Protein AF-A0A1I8BHR8-F1 (afdb_monomer_lite)

Sequence (259 aa):
MVQSIMIHQLFSITTRAILMVYKKLEIYLESLIAFLVKWSIANQVNTLPNVKSRCLNCSRIGPKFPCKEENFSRKCQDCCKIFNNFDCFSHHLTSGFCNNSKQCEKCGEIWRVGINIQNGRKGHVCNEKYCGRCGDFHDPKRGCYIKPLKAKQINPYRIVAFDLETMQHKISNPAKRQRIHEANFIAAKIVCPKCISTGEWKKSLKNNSCQVCGPHRTITFSQQPYSDTVTDEQIITQNPLEEFAQWILYGLPNRYDTV

pLDDT: mean 81.51, std 17.24, range [35.88, 97.5]

Secondary structure (DSSP, 8-state):
--HHHHHHHHHHHHHHHHHHHHHHHHHHHHHHHHHHHHHHHHHS--------EE-TTT--EETT-SPPP-S--EE-TTT--EES-HHHHHHHHHHTGGGTEEE-TTT--EEEHHHHTGGG--S--TT-EEETTTTEEE-TTT---PPP-PPPP---EEEEEEEEEEEEEEEEETTTTEEEEEEEEEEEEEE-HHHHHHSGGGS-STTS-BTTTBS-SEEEEESS--SSS--SEEEE-S-HHHHHHHIIIIIS-TTSEE-

Structure (mmCIF, N/CA/C/O backbone):
data_AF-A0A1I8BHR8-F1
#
_entry.id   AF-A0A1I8BHR8-F1
#
loop_
_atom_site.group_PDB
_atom_site.id
_atom_site.type_symbol
_atom_site.label_atom_id
_atom_site.label_alt_id
_atom_site.label_comp_id
_atom_site.label_asym_id
_atom_site.label_entity_id
_atom_site.label_seq_id
_atom_site.pdbx_PDB_ins_code
_atom_site.Cartn_x
_atom_site.Cartn_y
_atom_site.Cartn_z
_atom_site.occupancy
_atom_site.B_iso_or_equiv
_atom_site.auth_seq_id
_atom_site.auth_comp_id
_atom_site.auth_asym_id
_atom_site.auth_atom_id
_atom_site.pdbx_PDB_model_num
ATOM 1 N N . MET A 1 1 ? 21.951 84.820 13.599 1.00 50.72 1 MET A N 1
ATOM 2 C CA . MET A 1 1 ? 21.952 83.386 13.968 1.00 50.72 1 MET A CA 1
ATOM 3 C C . MET A 1 1 ? 20.904 82.607 13.153 1.00 50.72 1 MET A C 1
ATOM 5 O O . MET A 1 1 ? 20.081 81.918 13.726 1.00 50.72 1 MET A O 1
ATOM 9 N N . VAL A 1 2 ? 20.906 82.729 11.813 1.00 47.56 2 VAL A N 1
ATOM 10 C CA . VAL A 1 2 ? 19.996 81.959 10.920 1.00 47.56 2 VAL A CA 1
ATOM 11 C C . VAL A 1 2 ? 20.697 81.521 9.616 1.00 47.56 2 VAL A C 1
ATOM 13 O O . VAL A 1 2 ? 20.343 80.498 9.047 1.00 47.56 2 VAL A O 1
ATOM 16 N N . GLN A 1 3 ? 21.779 82.183 9.183 1.00 44.38 3 GLN A N 1
ATOM 17 C CA . GLN A 1 3 ? 22.524 81.785 7.972 1.00 44.38 3 GLN A CA 1
ATOM 18 C C . GLN A 1 3 ? 23.463 80.571 8.129 1.00 44.38 3 GLN A C 1
ATOM 20 O O . GLN A 1 3 ? 23.829 79.967 7.128 1.00 44.38 3 GLN A O 1
ATOM 25 N N . SER A 1 4 ? 23.825 80.163 9.352 1.00 41.06 4 SER A N 1
ATOM 26 C CA . SER A 1 4 ? 24.785 79.057 9.554 1.00 41.06 4 SER A CA 1
ATOM 27 C C . SER A 1 4 ? 24.144 77.657 9.495 1.00 41.06 4 SER A C 1
ATOM 29 O O . SER A 1 4 ? 24.825 76.658 9.283 1.00 41.06 4 SER A O 1
ATOM 31 N N . ILE A 1 5 ? 22.816 77.560 9.637 1.00 43.84 5 ILE A N 1
ATOM 32 C CA . ILE A 1 5 ? 22.112 76.267 9.724 1.00 43.84 5 ILE A CA 1
ATOM 33 C C . ILE A 1 5 ? 21.751 75.713 8.330 1.00 43.84 5 ILE A C 1
ATOM 35 O O . ILE A 1 5 ? 21.746 74.498 8.137 1.00 43.84 5 ILE A O 1
ATOM 39 N N . MET A 1 6 ? 21.552 76.569 7.318 1.00 40.62 6 MET A N 1
ATOM 40 C CA . MET A 1 6 ? 21.225 76.107 5.957 1.00 40.62 6 MET A CA 1
ATOM 41 C C . MET A 1 6 ? 22.419 75.528 5.179 1.00 40.62 6 MET A C 1
ATOM 43 O O . MET A 1 6 ? 22.221 74.667 4.324 1.00 40.62 6 MET A O 1
ATOM 47 N N . ILE A 1 7 ? 23.657 75.928 5.487 1.00 43.28 7 ILE A N 1
ATOM 48 C CA . ILE A 1 7 ? 24.853 75.418 4.787 1.00 43.28 7 ILE A CA 1
ATOM 49 C C . ILE A 1 7 ? 25.187 73.985 5.242 1.00 43.28 7 ILE A C 1
ATOM 51 O O . ILE A 1 7 ? 25.556 73.142 4.424 1.00 43.28 7 ILE A O 1
ATOM 55 N N . HIS A 1 8 ? 24.954 73.662 6.519 1.00 41.34 8 HIS A N 1
ATOM 56 C CA . HIS A 1 8 ? 25.191 72.317 7.056 1.00 41.34 8 HIS A CA 1
ATOM 57 C C . HIS A 1 8 ? 24.161 71.272 6.589 1.00 41.34 8 HIS A C 1
ATOM 59 O O . HIS A 1 8 ? 24.502 70.093 6.464 1.00 41.34 8 HIS A O 1
ATOM 65 N N . GLN A 1 9 ? 22.920 71.673 6.283 1.00 42.69 9 GLN A N 1
ATOM 66 C CA . GLN A 1 9 ? 21.910 70.750 5.747 1.00 42.69 9 GLN A CA 1
ATOM 67 C C . GLN A 1 9 ? 22.104 70.455 4.250 1.00 42.69 9 GLN A C 1
ATOM 69 O O . GLN A 1 9 ? 21.912 69.312 3.834 1.00 42.69 9 GLN A O 1
ATOM 74 N N . LEU A 1 10 ? 22.564 71.426 3.452 1.00 38.72 10 LEU A N 1
ATOM 75 C CA . LEU A 1 10 ? 22.838 71.227 2.021 1.00 38.72 10 LEU A CA 1
ATOM 76 C C . LEU A 1 10 ? 24.084 70.362 1.760 1.00 38.72 10 LEU A C 1
ATOM 78 O O . LEU A 1 10 ? 24.057 69.541 0.846 1.00 38.72 10 LEU A O 1
ATOM 82 N N . PHE A 1 11 ? 25.127 70.456 2.596 1.00 35.88 11 PHE A N 1
ATOM 83 C CA . PHE A 1 11 ? 26.310 69.585 2.494 1.00 35.88 11 PHE A CA 1
ATOM 84 C C . PHE A 1 11 ? 26.015 68.122 2.870 1.00 35.88 11 PHE A C 1
ATOM 86 O O . PHE A 1 11 ? 26.598 67.212 2.302 1.00 35.88 11 PHE A O 1
ATOM 93 N N . SER A 1 12 ? 25.085 67.857 3.793 1.00 43.75 12 SER A N 1
ATOM 94 C CA . SER A 1 12 ? 24.744 66.484 4.216 1.00 43.75 12 SER A CA 1
ATOM 95 C C . SER A 1 12 ? 23.958 65.700 3.149 1.00 43.75 12 SER A C 1
ATOM 97 O O . SER A 1 12 ? 24.111 64.482 3.005 1.00 43.75 12 SER A O 1
ATOM 99 N N . ILE A 1 13 ? 23.137 66.398 2.358 1.00 44.31 13 ILE A N 1
ATOM 100 C CA . ILE A 1 13 ? 22.292 65.791 1.319 1.00 44.31 13 ILE A CA 1
ATOM 101 C C . ILE A 1 13 ? 23.104 65.498 0.046 1.00 44.31 13 ILE A C 1
ATOM 103 O O . ILE A 1 13 ? 22.916 64.445 -0.569 1.00 44.31 13 ILE A O 1
ATOM 107 N N . THR A 1 14 ? 24.063 66.356 -0.315 1.00 43.03 14 THR A N 1
ATOM 108 C CA . THR A 1 14 ? 24.925 66.148 -1.491 1.00 43.03 14 THR A CA 1
ATOM 109 C C . THR A 1 14 ? 25.920 65.003 -1.293 1.00 43.03 14 THR A C 1
ATOM 111 O O . THR A 1 14 ? 26.072 64.179 -2.196 1.00 43.03 14 THR A O 1
ATOM 114 N N . THR A 1 15 ? 26.509 64.833 -0.103 1.00 46.34 15 THR A N 1
ATOM 115 C CA . THR A 1 15 ? 27.433 63.709 0.160 1.00 46.34 15 THR A CA 1
ATOM 116 C C . THR A 1 15 ? 26.716 62.357 0.192 1.00 46.34 15 THR A C 1
ATOM 118 O O . THR A 1 15 ? 27.269 61.357 -0.263 1.00 46.34 15 THR A O 1
ATOM 121 N N . ARG A 1 16 ? 25.458 62.306 0.663 1.00 47.91 16 ARG A N 1
ATOM 122 C CA . ARG A 1 16 ? 24.638 61.079 0.636 1.00 47.91 16 ARG A CA 1
ATOM 123 C C . ARG A 1 16 ? 24.190 60.695 -0.775 1.00 47.91 16 ARG A C 1
ATOM 125 O O . ARG A 1 16 ? 24.208 59.510 -1.101 1.00 47.91 16 ARG A O 1
ATOM 132 N N . ALA A 1 17 ? 23.850 61.668 -1.621 1.00 46.22 17 ALA A N 1
ATOM 133 C CA . ALA A 1 17 ? 23.504 61.411 -3.019 1.00 46.22 17 ALA A CA 1
ATOM 134 C C . ALA A 1 17 ? 24.714 60.902 -3.826 1.00 46.22 17 ALA A C 1
ATOM 136 O O . ALA A 1 17 ? 24.586 59.935 -4.576 1.00 46.22 17 ALA A O 1
ATOM 137 N N . ILE A 1 18 ? 25.904 61.474 -3.605 1.00 49.38 18 ILE A N 1
ATOM 138 C CA . ILE A 1 18 ? 27.149 61.035 -4.252 1.00 49.38 18 ILE A CA 1
ATOM 139 C C . ILE A 1 18 ? 27.521 59.610 -3.804 1.00 49.38 18 ILE A C 1
ATOM 141 O O . ILE A 1 18 ? 27.786 58.761 -4.652 1.00 49.38 18 ILE A O 1
ATOM 145 N N . LEU A 1 19 ? 27.432 59.282 -2.507 1.00 47.72 19 LEU A N 1
ATOM 146 C CA . LEU A 1 19 ? 27.715 57.920 -2.022 1.00 47.72 19 LEU A CA 1
ATOM 147 C C . LEU A 1 19 ? 26.751 56.856 -2.583 1.00 47.72 19 LEU A C 1
ATOM 149 O O . LEU A 1 19 ? 27.157 55.716 -2.813 1.00 47.72 19 LEU A O 1
ATOM 153 N N . MET A 1 20 ? 25.479 57.205 -2.814 1.00 46.22 20 MET A N 1
ATOM 154 C CA . MET A 1 20 ? 24.505 56.284 -3.419 1.00 46.22 20 MET A CA 1
ATOM 155 C C . MET A 1 20 ? 24.757 56.065 -4.914 1.00 46.22 20 MET A C 1
ATOM 157 O O . MET A 1 20 ? 24.559 54.950 -5.395 1.00 46.22 20 MET A O 1
ATOM 161 N N . VAL A 1 21 ? 25.231 57.083 -5.640 1.00 52.38 21 VAL A N 1
ATOM 162 C CA . VAL A 1 21 ? 25.633 56.944 -7.050 1.00 52.38 21 VAL A CA 1
ATOM 163 C C . VAL A 1 21 ? 26.878 56.059 -7.175 1.00 52.38 21 VAL A C 1
ATOM 165 O O . VAL A 1 21 ? 26.884 55.154 -8.010 1.00 52.38 21 VAL A O 1
ATOM 168 N N . TYR A 1 22 ? 27.871 56.220 -6.293 1.00 44.50 22 TYR A N 1
ATOM 169 C CA . TYR A 1 22 ? 29.071 55.371 -6.278 1.00 44.50 22 TYR A CA 1
ATOM 170 C C . TYR A 1 22 ? 28.762 53.904 -5.940 1.00 44.50 22 TYR A C 1
ATOM 172 O O . TYR A 1 22 ? 29.203 53.019 -6.668 1.00 44.50 22 TYR A O 1
ATOM 180 N N . LYS A 1 23 ? 27.916 53.624 -4.936 1.00 52.72 23 LYS A N 1
ATOM 181 C CA . LYS A 1 23 ? 27.492 52.241 -4.627 1.00 52.72 23 LYS A CA 1
ATOM 182 C C . LYS A 1 23 ? 26.709 51.579 -5.763 1.00 52.72 23 LYS A C 1
ATOM 184 O O . LYS A 1 23 ? 26.803 50.371 -5.956 1.00 52.72 23 LYS A O 1
ATOM 189 N N . LYS A 1 24 ? 25.927 52.349 -6.525 1.00 51.00 24 LYS A N 1
ATOM 190 C CA . LYS A 1 24 ? 25.169 51.817 -7.667 1.00 51.00 24 LYS A CA 1
ATOM 191 C C . LYS A 1 24 ? 26.084 51.515 -8.859 1.00 51.00 24 LYS A C 1
ATOM 193 O O . LYS A 1 24 ? 25.867 50.515 -9.534 1.00 51.00 24 LYS A O 1
ATOM 198 N N . LEU A 1 25 ? 27.122 52.325 -9.078 1.00 50.34 25 LEU A N 1
ATOM 199 C CA . LEU A 1 25 ? 28.175 52.073 -10.070 1.00 50.34 25 LEU A CA 1
ATOM 200 C C . LEU A 1 25 ? 29.037 50.853 -9.715 1.00 50.34 25 LEU A C 1
ATOM 202 O O . LEU A 1 25 ? 29.366 50.077 -10.605 1.00 50.34 25 LEU A O 1
ATOM 206 N N . GLU A 1 26 ? 29.330 50.635 -8.434 1.00 53.94 26 GLU A N 1
ATOM 207 C CA . GLU A 1 26 ? 30.098 49.479 -7.948 1.00 53.94 26 GLU A CA 1
ATOM 208 C C . GLU A 1 26 ? 29.345 48.153 -8.176 1.00 53.94 26 GLU A C 1
ATOM 210 O O . GLU A 1 26 ? 29.912 47.199 -8.701 1.00 53.94 26 GLU A O 1
ATOM 215 N N . ILE A 1 27 ? 28.025 48.128 -7.940 1.00 56.56 27 ILE A N 1
ATOM 216 C CA . ILE A 1 27 ? 27.162 46.970 -8.253 1.00 56.56 27 ILE A CA 1
ATOM 217 C C . ILE A 1 27 ? 27.103 46.699 -9.766 1.00 56.56 27 ILE A C 1
ATOM 219 O O . ILE A 1 27 ? 27.073 45.540 -10.189 1.00 56.56 27 ILE A O 1
ATOM 223 N N . TYR A 1 28 ? 27.100 47.747 -10.597 1.00 53.31 28 TYR A N 1
ATOM 224 C CA . TYR A 1 28 ? 27.132 47.603 -12.057 1.00 53.31 28 TYR A CA 1
ATOM 225 C C . TYR A 1 28 ? 28.496 47.120 -12.567 1.00 53.31 28 TYR A C 1
ATOM 227 O O . TYR A 1 28 ? 28.533 46.312 -13.490 1.00 53.31 28 TYR A O 1
ATOM 235 N N . LEU A 1 29 ? 29.606 47.543 -11.953 1.00 55.09 29 LEU A N 1
ATOM 236 C CA . LEU A 1 29 ? 30.951 47.062 -12.283 1.00 55.09 29 LEU A CA 1
ATOM 237 C C . LEU A 1 29 ? 31.167 45.609 -11.851 1.00 55.09 29 LEU A C 1
ATOM 239 O O . LEU A 1 29 ? 31.692 44.832 -12.640 1.00 55.09 29 LEU A O 1
ATOM 243 N N . GLU A 1 30 ? 30.706 45.206 -10.667 1.00 56.16 30 GLU A N 1
ATOM 244 C CA . GLU A 1 30 ? 30.780 43.811 -10.210 1.00 56.16 30 GLU A CA 1
ATOM 245 C C . GLU A 1 30 ? 29.964 42.875 -11.107 1.00 56.16 30 GLU A C 1
ATOM 247 O O . GLU A 1 30 ? 30.404 41.776 -11.444 1.00 56.16 30 GLU A O 1
ATOM 252 N N . SER A 1 31 ? 28.791 43.321 -11.562 1.00 57.66 31 SER A N 1
ATOM 253 C CA . SER A 1 31 ? 27.955 42.542 -12.477 1.00 57.66 31 SER A CA 1
ATOM 254 C C . SER A 1 31 ? 28.507 42.510 -13.907 1.00 57.66 31 SER A C 1
ATOM 256 O O . SER A 1 31 ? 28.414 41.465 -14.554 1.00 57.66 31 SER A O 1
ATOM 258 N N . LEU A 1 32 ? 29.163 43.576 -14.384 1.00 54.72 32 LEU A N 1
ATOM 259 C CA . LEU A 1 32 ? 29.885 43.576 -15.664 1.00 54.72 32 LEU A CA 1
ATOM 260 C C . LEU A 1 32 ? 31.163 42.734 -15.609 1.00 54.72 32 LEU A C 1
ATOM 262 O O . LEU A 1 32 ? 31.435 42.008 -16.557 1.00 54.72 32 LEU A O 1
ATOM 266 N N . ILE A 1 33 ? 31.914 42.763 -14.506 1.00 60.97 33 ILE A N 1
ATOM 267 C CA . ILE A 1 33 ? 33.079 41.897 -14.284 1.00 60.97 33 ILE A CA 1
ATOM 268 C C . ILE A 1 33 ? 32.620 40.443 -14.168 1.00 60.97 33 ILE A C 1
ATOM 270 O O . ILE A 1 33 ? 33.202 39.582 -14.814 1.00 60.97 33 ILE A O 1
ATOM 274 N N . ALA A 1 34 ? 31.528 40.145 -13.460 1.00 58.09 34 ALA A N 1
ATOM 275 C CA . ALA A 1 34 ? 30.956 38.799 -13.417 1.00 58.09 34 ALA A CA 1
ATOM 276 C C . ALA A 1 34 ? 30.453 38.331 -14.794 1.00 58.09 34 ALA A C 1
ATOM 278 O O . ALA A 1 34 ? 30.572 37.148 -15.120 1.00 58.09 34 ALA A O 1
ATOM 279 N N . PHE A 1 35 ? 29.919 39.238 -15.620 1.00 57.00 35 PHE A N 1
ATOM 280 C CA . PHE A 1 35 ? 29.500 38.943 -16.991 1.00 57.00 35 PHE A CA 1
ATOM 281 C C . PHE A 1 35 ? 30.698 38.745 -17.927 1.00 57.00 35 PHE A C 1
ATOM 283 O O . PHE A 1 35 ? 30.699 37.795 -18.699 1.00 57.00 35 PHE A O 1
ATOM 290 N N . LEU A 1 36 ? 31.747 39.564 -17.819 1.00 53.78 36 LEU A N 1
ATOM 291 C CA . LEU A 1 36 ? 32.984 39.450 -18.598 1.00 53.78 36 LEU A CA 1
ATOM 292 C C . LEU A 1 36 ? 33.832 38.247 -18.165 1.00 53.78 36 LEU A C 1
ATOM 294 O O . LEU A 1 36 ? 34.425 37.595 -19.017 1.00 53.78 36 LEU A O 1
ATOM 298 N N . VAL A 1 37 ? 33.829 37.880 -16.882 1.00 56.50 37 VAL A N 1
ATOM 299 C CA . VAL A 1 37 ? 34.422 36.635 -16.372 1.00 56.50 37 VAL A CA 1
ATOM 300 C C . VAL A 1 37 ? 33.611 35.433 -16.858 1.00 56.50 37 VAL A C 1
ATOM 302 O O . VAL A 1 37 ? 34.203 34.489 -17.366 1.00 56.50 37 VAL A O 1
ATOM 305 N N . LYS A 1 38 ? 32.269 35.469 -16.828 1.00 55.78 38 LYS A N 1
ATOM 306 C CA . LYS A 1 38 ? 31.431 34.413 -17.435 1.00 55.78 38 LYS A CA 1
ATOM 307 C C . LYS A 1 38 ? 31.603 34.310 -18.953 1.00 55.78 38 LYS A C 1
ATOM 309 O O . LYS A 1 38 ? 31.603 33.202 -19.476 1.00 55.78 38 LYS A O 1
ATOM 314 N N . TRP A 1 39 ? 31.770 35.431 -19.652 1.00 45.41 39 TRP A N 1
ATOM 315 C CA . TRP A 1 39 ? 31.981 35.479 -21.100 1.00 45.41 39 TRP A CA 1
ATOM 316 C C . TRP A 1 39 ? 33.401 35.035 -21.490 1.00 45.41 39 TRP A C 1
ATOM 318 O O . TRP A 1 39 ? 33.562 34.310 -22.465 1.00 45.41 39 TRP A O 1
ATOM 328 N N . SER A 1 40 ? 34.417 35.367 -20.686 1.00 40.22 40 SER A N 1
ATOM 329 C CA . SER A 1 40 ? 35.800 34.885 -20.838 1.00 40.22 40 SER A CA 1
ATOM 330 C C . SER A 1 40 ? 35.924 33.387 -20.522 1.00 40.22 40 SER A C 1
ATOM 332 O O . SER A 1 40 ? 36.550 32.654 -21.283 1.00 40.22 40 SER A O 1
ATOM 334 N N . ILE A 1 41 ? 35.227 32.889 -19.489 1.00 50.34 41 ILE A N 1
ATOM 335 C CA . ILE A 1 41 ? 35.103 31.447 -19.195 1.00 50.34 41 ILE A CA 1
ATOM 336 C C . ILE A 1 41 ? 34.342 30.710 -20.312 1.00 50.34 41 ILE A C 1
ATOM 338 O O . ILE A 1 41 ? 34.624 29.546 -20.572 1.00 50.34 41 ILE A O 1
ATOM 342 N N . ALA A 1 42 ? 33.405 31.369 -21.003 1.00 45.78 42 ALA A N 1
ATOM 343 C CA . ALA A 1 42 ? 32.700 30.785 -22.145 1.00 45.78 42 ALA A CA 1
ATOM 344 C C . ALA A 1 42 ? 33.520 30.783 -23.454 1.00 45.78 42 ALA A C 1
ATOM 346 O O . ALA A 1 42 ? 33.188 30.016 -24.354 1.00 45.78 42 ALA A O 1
ATOM 347 N N . ASN A 1 43 ? 34.574 31.607 -23.566 1.00 42.94 43 ASN A N 1
ATOM 348 C CA . ASN A 1 43 ? 35.371 31.776 -24.794 1.00 42.94 43 ASN A CA 1
ATOM 349 C C . ASN A 1 43 ? 36.844 31.355 -24.684 1.00 42.94 43 ASN A C 1
ATOM 351 O O . ASN A 1 43 ? 37.552 31.347 -25.692 1.00 42.94 43 ASN A O 1
ATOM 355 N N . GLN A 1 44 ? 37.321 30.952 -23.509 1.00 45.91 44 GLN A N 1
ATOM 356 C CA . GLN A 1 44 ? 38.534 30.154 -23.404 1.00 45.91 44 GLN A CA 1
ATOM 357 C C . GLN A 1 44 ? 38.141 28.683 -23.339 1.00 45.91 44 GLN A C 1
ATOM 359 O O . GLN A 1 44 ? 37.351 28.288 -22.492 1.00 45.91 44 GLN A O 1
ATOM 364 N N . VAL A 1 45 ? 38.779 27.882 -24.199 1.00 43.31 45 VAL A N 1
ATOM 365 C CA . VAL A 1 45 ? 38.765 26.412 -24.222 1.00 43.31 45 VAL A CA 1
ATOM 366 C C . VAL A 1 45 ? 37.772 25.786 -25.222 1.00 43.31 45 VAL A C 1
ATOM 368 O O . VAL A 1 45 ? 36.737 25.221 -24.884 1.00 43.31 45 VAL A O 1
ATOM 371 N N . ASN A 1 46 ? 38.231 25.705 -26.477 1.00 49.31 46 ASN A N 1
ATOM 372 C CA . ASN A 1 46 ? 38.005 24.553 -27.362 1.00 49.31 46 ASN A CA 1
ATOM 373 C C . ASN A 1 46 ? 38.633 23.271 -26.761 1.00 49.31 46 ASN A C 1
ATOM 375 O O . ASN A 1 46 ? 39.489 22.627 -27.360 1.00 49.31 46 ASN A O 1
ATOM 379 N N . THR A 1 47 ? 38.220 22.876 -25.560 1.00 45.00 47 THR A N 1
ATOM 380 C CA . THR A 1 47 ? 38.327 21.490 -25.101 1.00 45.00 47 THR A CA 1
ATOM 381 C C . THR A 1 47 ? 36.999 21.142 -24.457 1.00 45.00 47 THR A C 1
ATOM 383 O O . THR A 1 47 ? 36.665 21.579 -23.358 1.00 45.00 47 THR A O 1
ATOM 386 N N . LEU A 1 48 ? 36.192 20.402 -25.213 1.00 47.38 48 LEU A N 1
ATOM 387 C CA . LEU A 1 48 ? 34.970 19.797 -24.711 1.00 47.38 48 LEU A CA 1
ATOM 388 C C . LEU A 1 48 ? 35.318 18.995 -23.444 1.00 47.38 48 LEU A C 1
ATOM 390 O O . LEU A 1 48 ? 36.288 18.228 -23.472 1.00 47.38 48 LEU A O 1
ATOM 394 N N . PRO A 1 49 ? 34.555 19.129 -22.348 1.00 49.16 49 PRO A N 1
ATOM 395 C CA . PRO A 1 49 ? 34.804 18.383 -21.125 1.00 49.16 49 PRO A CA 1
ATOM 396 C C . PRO A 1 49 ? 34.634 16.894 -21.416 1.00 49.16 49 PRO A C 1
ATOM 398 O O . PRO A 1 49 ? 33.508 16.431 -21.533 1.00 49.16 49 PRO A O 1
ATOM 401 N N . ASN A 1 50 ? 35.749 16.172 -21.583 1.00 54.38 50 ASN A N 1
ATOM 402 C CA . ASN A 1 50 ? 35.897 14.711 -21.564 1.00 54.38 50 ASN A CA 1
ATOM 403 C C . ASN A 1 50 ? 34.593 13.941 -21.873 1.00 54.38 50 ASN A C 1
ATOM 405 O O . ASN A 1 50 ? 34.082 13.193 -21.033 1.00 54.38 50 ASN A O 1
ATOM 409 N N . VAL A 1 51 ? 34.011 14.176 -23.059 1.00 60.75 51 VAL A N 1
ATOM 410 C CA . VAL A 1 51 ? 32.707 13.614 -23.422 1.00 60.75 51 VAL A CA 1
ATOM 411 C C . VAL A 1 51 ? 32.934 12.143 -23.724 1.00 60.75 51 VAL A C 1
ATOM 413 O O . VAL A 1 51 ? 33.284 11.746 -24.833 1.00 60.75 51 VAL A O 1
ATOM 416 N N . LYS A 1 52 ? 32.784 11.318 -22.690 1.00 72.94 52 LYS A N 1
ATOM 417 C CA . LYS A 1 52 ? 32.765 9.865 -22.803 1.00 72.94 52 LYS A CA 1
ATOM 418 C C . LYS A 1 52 ? 31.511 9.476 -23.578 1.00 72.94 52 LYS A C 1
ATOM 420 O O . LYS A 1 52 ? 30.457 9.245 -22.993 1.00 72.94 52 LYS A O 1
ATOM 425 N N . SER A 1 53 ? 31.617 9.423 -24.898 1.00 82.44 53 SER A N 1
ATOM 426 C CA . SER A 1 53 ? 30.537 8.939 -25.746 1.00 82.44 53 SER A CA 1
ATOM 427 C C . SER A 1 53 ? 30.706 7.435 -25.995 1.00 82.44 53 SER A C 1
ATOM 429 O O . SER A 1 53 ? 31.794 6.875 -25.824 1.00 82.44 53 SER A O 1
ATOM 431 N N . ARG A 1 54 ? 29.609 6.753 -26.331 1.00 89.50 54 ARG A N 1
ATOM 432 C CA . ARG A 1 54 ? 29.588 5.311 -26.604 1.00 89.50 54 ARG A CA 1
ATOM 433 C C . ARG A 1 54 ? 29.491 5.074 -28.106 1.00 89.50 54 ARG A C 1
ATOM 435 O O . ARG A 1 54 ? 28.602 5.617 -28.754 1.00 89.50 54 ARG A O 1
ATOM 442 N N . CYS A 1 55 ? 30.307 4.173 -28.648 1.00 90.19 55 CYS A N 1
ATOM 443 C CA . CYS A 1 55 ? 30.093 3.668 -30.005 1.00 90.19 55 CYS A CA 1
ATOM 444 C C . CYS A 1 55 ? 28.917 2.673 -30.044 1.00 90.19 55 CYS A C 1
ATOM 446 O O . CYS A 1 55 ? 28.942 1.664 -29.345 1.00 90.19 55 CYS A O 1
ATOM 448 N N . LEU A 1 56 ? 27.908 2.894 -30.892 1.00 88.06 56 LEU A N 1
ATOM 449 C CA . LEU A 1 56 ? 26.749 1.986 -31.016 1.00 88.06 56 LEU A CA 1
ATOM 450 C C . LEU A 1 56 ? 27.093 0.620 -31.647 1.00 88.06 56 LEU A C 1
ATOM 452 O O . LEU A 1 56 ? 26.371 -0.364 -31.453 1.00 88.06 56 LEU A O 1
ATOM 456 N N . ASN A 1 57 ? 28.219 0.542 -32.361 1.00 88.75 57 ASN A N 1
ATOM 457 C CA . ASN A 1 57 ? 28.658 -0.659 -33.066 1.00 88.75 57 ASN A CA 1
ATOM 458 C C . ASN A 1 57 ? 29.501 -1.590 -32.183 1.00 88.75 57 ASN A C 1
ATOM 460 O O . ASN A 1 57 ? 29.182 -2.777 -32.103 1.00 88.75 57 ASN A O 1
ATOM 464 N N . CYS A 1 58 ? 30.502 -1.059 -31.466 1.00 88.38 58 CYS A N 1
ATOM 465 C CA . CYS A 1 58 ? 31.404 -1.844 -30.606 1.00 88.38 58 CYS A CA 1
ATOM 466 C C . CYS A 1 58 ? 31.238 -1.616 -29.089 1.00 88.38 58 CYS A C 1
ATOM 468 O O . CYS A 1 58 ? 31.937 -2.252 -28.307 1.00 88.38 58 CYS A O 1
ATOM 470 N N . SER A 1 59 ? 30.347 -0.717 -28.651 1.00 87.69 59 SER A N 1
ATOM 471 C CA . SER A 1 59 ? 30.058 -0.371 -27.242 1.00 87.69 59 SER A CA 1
ATOM 472 C C . SER A 1 59 ? 31.185 0.179 -26.377 1.00 87.69 59 SER A C 1
ATOM 474 O O . SER A 1 59 ? 30.939 0.503 -25.213 1.00 87.69 59 SER A O 1
ATOM 476 N N . ARG A 1 60 ? 32.387 0.369 -26.921 1.00 90.62 60 ARG A N 1
ATOM 477 C CA . ARG A 1 60 ? 33.461 1.061 -26.206 1.00 90.62 60 ARG A CA 1
ATOM 478 C C . ARG A 1 60 ? 33.055 2.508 -25.891 1.00 90.62 60 ARG A C 1
ATOM 480 O O . ARG A 1 60 ? 32.331 3.148 -26.663 1.00 90.62 60 ARG A O 1
ATOM 487 N N . ILE A 1 61 ? 33.493 2.984 -24.725 1.00 90.31 61 ILE A N 1
ATOM 488 C CA . ILE A 1 61 ? 33.163 4.296 -24.159 1.00 90.31 61 ILE A CA 1
ATOM 489 C C . ILE A 1 61 ? 34.456 5.066 -23.926 1.00 90.31 61 ILE A C 1
ATOM 491 O O . ILE A 1 61 ? 35.422 4.517 -23.399 1.00 90.31 61 ILE A O 1
ATOM 495 N N . GLY A 1 62 ? 34.470 6.345 -24.279 1.00 87.38 62 GLY A N 1
ATOM 496 C CA . GLY A 1 62 ? 35.639 7.189 -24.075 1.00 87.38 62 GLY A CA 1
ATOM 497 C C . GLY A 1 62 ? 35.682 8.387 -25.017 1.00 87.38 62 GLY A C 1
ATOM 498 O O . GLY A 1 62 ? 34.814 8.527 -25.876 1.00 87.38 62 GLY A O 1
ATOM 499 N N . PRO A 1 63 ? 36.710 9.235 -24.883 1.00 84.12 63 PRO A N 1
ATOM 500 C CA . PRO A 1 63 ? 36.838 10.466 -25.663 1.00 84.12 63 PRO A CA 1
ATOM 501 C C . PRO A 1 63 ? 37.134 10.218 -27.152 1.00 84.12 63 PRO A C 1
ATOM 503 O O . PRO A 1 63 ? 36.961 11.112 -27.970 1.00 84.12 63 PRO A O 1
ATOM 506 N N . LYS A 1 64 ? 37.578 9.006 -27.519 1.00 84.69 64 LYS A N 1
ATOM 507 C CA . LYS A 1 64 ? 37.873 8.596 -28.906 1.00 84.69 64 LYS A CA 1
ATOM 508 C C . LYS A 1 64 ? 36.680 7.948 -29.625 1.00 84.69 64 LYS A C 1
ATOM 510 O O . LYS A 1 64 ? 36.857 7.401 -30.710 1.00 84.69 64 LYS A O 1
ATOM 515 N N . PHE A 1 65 ? 35.497 7.954 -29.012 1.00 86.94 65 PHE A N 1
ATOM 516 C CA . PHE A 1 65 ? 34.287 7.357 -29.574 1.00 86.94 65 PHE A CA 1
ATOM 517 C C . PHE A 1 65 ? 33.257 8.450 -29.912 1.00 86.94 65 PHE A C 1
ATOM 519 O O . PHE A 1 65 ? 33.295 9.505 -29.272 1.00 86.94 65 PHE A O 1
ATOM 526 N N . PRO A 1 66 ? 32.326 8.227 -30.866 1.00 88.44 66 PRO A N 1
ATOM 527 C CA . PRO A 1 66 ? 32.166 7.032 -31.707 1.00 88.44 66 PRO A CA 1
ATOM 528 C C . PRO A 1 66 ? 33.386 6.779 -32.607 1.00 88.44 66 PRO A C 1
ATOM 530 O O . PRO A 1 66 ? 34.161 7.691 -32.873 1.00 88.44 66 PRO A O 1
ATOM 533 N N . CYS A 1 67 ? 33.605 5.518 -33.006 1.00 89.31 67 CYS A N 1
ATOM 534 C CA . CYS A 1 67 ? 34.740 5.157 -33.861 1.00 89.31 67 CYS A CA 1
ATOM 535 C C . CYS A 1 67 ? 34.726 5.991 -35.147 1.00 89.31 67 CYS A C 1
ATOM 537 O O . CYS A 1 67 ? 33.672 6.120 -35.769 1.00 89.31 67 CYS A O 1
ATOM 539 N N . LYS A 1 68 ? 35.887 6.531 -35.530 1.00 87.81 68 LYS A N 1
ATOM 540 C CA . LYS A 1 68 ? 36.045 7.298 -36.769 1.00 87.81 68 LYS A CA 1
ATOM 541 C C . LYS A 1 68 ? 35.883 6.388 -37.980 1.00 87.81 68 LYS A C 1
ATOM 543 O O . LYS A 1 68 ? 36.310 5.235 -37.939 1.00 87.81 68 LYS A O 1
ATOM 548 N N . GLU A 1 69 ? 35.283 6.922 -39.033 1.00 88.25 69 GLU A N 1
ATOM 549 C CA . GLU A 1 69 ? 35.178 6.233 -40.314 1.00 88.25 69 GLU A CA 1
ATOM 550 C C . GLU A 1 69 ? 36.534 6.221 -41.024 1.00 88.25 69 GLU A C 1
ATOM 552 O O . GLU A 1 69 ? 37.287 7.194 -40.984 1.00 88.25 69 GLU A 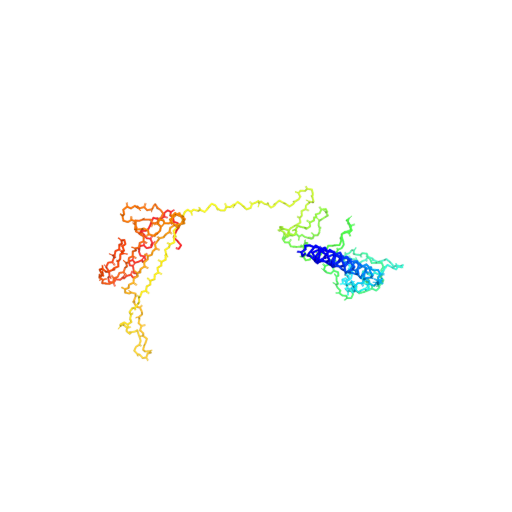O 1
ATOM 557 N N . GLU A 1 70 ? 36.842 5.095 -41.649 1.00 88.94 70 GLU A N 1
ATOM 558 C CA . GLU A 1 70 ? 38.024 4.843 -42.465 1.00 88.94 70 GLU A CA 1
ATOM 559 C C . GLU A 1 70 ? 37.557 4.283 -43.817 1.00 88.94 70 GLU A C 1
ATOM 561 O O . GLU A 1 70 ? 36.372 4.000 -44.008 1.00 88.94 70 GLU A O 1
ATOM 566 N N . ASN A 1 71 ? 38.473 4.086 -44.769 1.00 88.12 71 ASN A N 1
ATOM 567 C CA . ASN A 1 71 ? 38.152 3.439 -46.046 1.00 88.12 71 ASN A CA 1
ATOM 568 C C . ASN A 1 71 ? 37.996 1.912 -45.874 1.00 88.12 71 ASN A C 1
ATOM 570 O O . ASN A 1 71 ? 38.770 1.111 -46.396 1.00 88.12 71 ASN A O 1
ATOM 574 N N . PHE A 1 72 ? 37.029 1.516 -45.054 1.00 91.00 72 PHE A N 1
ATOM 575 C CA . PHE A 1 72 ? 36.708 0.146 -44.689 1.00 91.00 72 PHE A CA 1
ATOM 576 C C . PHE A 1 72 ? 35.188 0.015 -44.622 1.00 91.00 72 PHE A C 1
ATOM 578 O O . PHE A 1 72 ? 34.520 0.909 -44.125 1.00 91.00 72 PHE A O 1
ATOM 585 N N . SER A 1 73 ? 34.629 -1.100 -45.091 1.00 93.06 73 SER A N 1
ATOM 586 C CA . SER A 1 73 ? 33.216 -1.417 -44.877 1.00 93.06 73 SER A CA 1
ATOM 587 C C . SER A 1 73 ? 33.030 -2.925 -44.789 1.00 93.06 73 SER A C 1
ATOM 589 O O . SER A 1 73 ? 33.308 -3.664 -45.736 1.00 93.06 73 SER A O 1
ATOM 591 N N . ARG A 1 74 ? 32.590 -3.412 -43.628 1.00 93.94 74 ARG A N 1
ATOM 592 C CA . ARG A 1 74 ? 32.247 -4.825 -43.420 1.00 93.94 74 ARG A CA 1
ATOM 593 C C . ARG A 1 74 ? 30.947 -4.946 -42.644 1.00 93.94 74 ARG A C 1
ATOM 595 O O . ARG A 1 74 ? 30.714 -4.215 -41.683 1.00 93.94 74 ARG A O 1
ATOM 602 N N . LYS A 1 75 ? 30.121 -5.912 -43.046 1.00 93.81 75 LYS A N 1
ATOM 603 C CA . LYS A 1 75 ? 28.891 -6.294 -42.348 1.00 93.81 75 LYS A CA 1
ATOM 604 C C . LYS A 1 75 ? 29.151 -7.530 -41.489 1.00 93.81 75 LYS A C 1
ATOM 606 O O . LYS A 1 75 ? 29.675 -8.524 -41.986 1.00 93.81 75 LYS A O 1
ATOM 611 N N . CYS A 1 76 ? 28.763 -7.483 -40.219 1.00 93.12 76 CYS A N 1
ATOM 612 C CA . CYS A 1 76 ? 28.710 -8.676 -39.374 1.00 93.12 76 CYS A CA 1
ATOM 613 C C . CYS A 1 76 ? 27.502 -9.537 -39.776 1.00 93.12 76 CYS A C 1
ATOM 615 O O . CYS A 1 76 ? 26.388 -9.020 -39.864 1.00 93.12 76 CYS A O 1
ATOM 617 N N . GLN A 1 77 ? 27.710 -10.836 -39.996 1.00 90.94 77 GLN A N 1
ATOM 618 C CA . GLN A 1 77 ? 26.648 -11.758 -40.420 1.00 90.94 77 GLN A CA 1
ATOM 619 C C . GLN A 1 77 ? 25.629 -12.044 -39.303 1.00 90.94 77 GLN A C 1
ATOM 621 O O . GLN A 1 77 ? 24.446 -12.198 -39.579 1.00 90.94 77 GLN A O 1
ATOM 626 N N . ASP A 1 78 ? 26.058 -12.007 -38.040 1.00 90.75 78 ASP A N 1
ATOM 627 C CA . ASP A 1 78 ? 25.224 -12.400 -36.897 1.00 90.75 78 ASP A CA 1
ATOM 628 C C . ASP A 1 78 ? 24.329 -11.269 -36.352 1.00 90.75 78 ASP A C 1
ATOM 630 O O . ASP A 1 78 ? 23.245 -11.509 -35.801 1.00 90.75 78 ASP A O 1
ATOM 634 N N . CYS A 1 79 ? 24.774 -10.011 -36.459 1.00 92.31 79 CYS A N 1
ATOM 635 C CA . CYS A 1 79 ? 24.014 -8.841 -35.991 1.00 92.31 79 CYS A CA 1
ATOM 636 C C . CYS A 1 79 ? 23.626 -7.861 -37.095 1.00 92.31 79 CYS A C 1
ATOM 638 O O . CYS A 1 79 ? 23.002 -6.845 -36.788 1.00 92.31 79 CYS A O 1
ATOM 640 N N . CYS A 1 80 ? 24.002 -8.133 -38.345 1.00 93.31 80 CYS A N 1
ATOM 641 C CA . CYS A 1 80 ? 23.760 -7.284 -39.513 1.00 93.31 80 CYS A CA 1
ATOM 642 C C . CYS A 1 80 ? 24.323 -5.857 -39.411 1.00 93.31 80 CYS A C 1
ATOM 644 O O . CYS A 1 80 ? 23.989 -5.017 -40.245 1.00 93.31 80 CYS A O 1
ATOM 646 N N . LYS A 1 81 ? 25.191 -5.577 -38.428 1.00 92.81 81 LYS A N 1
ATOM 647 C CA . LYS A 1 81 ? 25.810 -4.259 -38.262 1.00 92.81 81 LYS A CA 1
ATOM 648 C C . LYS A 1 81 ? 26.855 -3.978 -39.326 1.00 92.81 81 LYS A C 1
ATOM 650 O O . LYS A 1 81 ? 27.668 -4.854 -39.623 1.00 92.81 81 LYS A O 1
ATOM 655 N N . ILE A 1 82 ? 26.867 -2.745 -39.827 1.00 91.75 82 ILE A N 1
ATOM 656 C CA . ILE A 1 82 ? 27.875 -2.250 -40.770 1.00 91.75 82 ILE A CA 1
ATOM 657 C C . ILE A 1 82 ? 28.948 -1.465 -40.008 1.00 91.75 82 ILE A C 1
ATOM 659 O O . ILE A 1 82 ? 28.646 -0.588 -39.195 1.00 91.75 82 ILE A O 1
ATOM 663 N N . PHE A 1 83 ? 30.211 -1.798 -40.263 1.00 92.94 83 PHE A N 1
ATOM 664 C CA . PHE A 1 83 ? 31.379 -1.205 -39.626 1.00 92.94 83 PHE A CA 1
ATOM 665 C C . PHE A 1 83 ? 32.235 -0.497 -40.662 1.00 92.94 83 PHE A C 1
ATOM 667 O O . PHE A 1 83 ? 32.705 -1.141 -41.598 1.00 92.94 83 PHE A O 1
ATOM 674 N N . ASN A 1 84 ? 32.501 0.787 -40.421 1.00 92.19 84 ASN A N 1
ATOM 675 C CA . ASN A 1 84 ? 33.342 1.618 -41.284 1.00 92.19 84 ASN A CA 1
ATOM 676 C C . ASN A 1 84 ? 34.794 1.740 -40.780 1.00 92.19 84 ASN A C 1
ATOM 678 O O . ASN A 1 84 ? 35.533 2.626 -41.184 1.00 92.19 84 ASN A O 1
ATOM 682 N N . ASN A 1 85 ? 35.189 0.896 -39.824 1.00 92.00 85 ASN A N 1
ATOM 683 C CA . ASN A 1 85 ? 36.498 0.924 -39.176 1.00 92.00 85 ASN A CA 1
ATOM 684 C C . ASN A 1 85 ? 36.919 -0.503 -38.791 1.00 92.00 85 ASN A C 1
ATOM 686 O O . ASN A 1 85 ? 36.125 -1.227 -38.173 1.00 92.00 85 ASN A O 1
ATOM 690 N N . PHE A 1 86 ? 38.148 -0.903 -39.135 1.00 93.06 86 PHE A N 1
ATOM 691 C CA . PHE A 1 86 ? 38.631 -2.268 -38.895 1.00 93.06 86 PHE A CA 1
ATOM 692 C C . PHE A 1 86 ? 38.815 -2.579 -37.404 1.00 93.06 86 PHE A C 1
ATOM 694 O O . PHE A 1 86 ? 38.379 -3.636 -36.952 1.00 93.06 86 PHE A O 1
ATOM 701 N N . ASP A 1 87 ? 39.380 -1.660 -36.616 1.00 93.00 87 ASP A N 1
ATOM 702 C CA . ASP A 1 87 ? 39.537 -1.821 -35.162 1.00 93.00 87 ASP A CA 1
ATOM 703 C C . ASP A 1 87 ? 38.172 -1.979 -34.467 1.00 93.00 87 ASP A C 1
ATOM 705 O O . ASP A 1 87 ? 37.986 -2.830 -33.595 1.00 93.00 87 ASP A O 1
ATOM 709 N N . CYS A 1 88 ? 37.164 -1.223 -34.912 1.00 92.31 88 CYS A N 1
ATOM 710 C CA . CYS A 1 88 ? 35.792 -1.351 -34.421 1.00 92.31 88 CYS A CA 1
ATOM 711 C C . CYS A 1 88 ? 35.182 -2.727 -34.738 1.00 92.31 88 CYS A C 1
ATOM 713 O O . CYS A 1 88 ? 34.536 -3.322 -33.870 1.00 92.31 88 CYS A O 1
ATOM 715 N N . PHE A 1 89 ? 35.397 -3.231 -35.956 1.00 93.56 89 PHE A N 1
ATOM 716 C CA . PHE A 1 89 ? 34.912 -4.540 -36.395 1.00 93.56 89 PHE A CA 1
ATOM 717 C C . PHE A 1 89 ? 35.628 -5.695 -35.683 1.00 93.56 89 PHE A C 1
ATOM 719 O O . PHE A 1 89 ? 34.973 -6.589 -35.153 1.00 93.56 89 PHE A O 1
ATOM 726 N N . SER A 1 90 ? 36.957 -5.640 -35.600 1.00 92.88 90 SER A N 1
ATOM 727 C CA . SER A 1 90 ? 37.779 -6.636 -34.909 1.00 92.88 90 SER A CA 1
ATOM 728 C C . SER A 1 90 ? 37.394 -6.735 -33.432 1.00 92.88 90 SER A C 1
ATOM 730 O O . SER A 1 90 ? 37.035 -7.808 -32.949 1.00 92.88 90 SER A O 1
ATOM 732 N N . HIS A 1 91 ? 37.313 -5.598 -32.731 1.00 93.19 91 HIS A N 1
ATOM 733 C CA . HIS A 1 91 ? 36.852 -5.574 -31.343 1.00 93.19 91 HIS A CA 1
ATOM 734 C C . HIS A 1 91 ? 35.430 -6.128 -31.194 1.00 93.19 91 HIS A C 1
ATOM 736 O O . HIS A 1 91 ? 35.125 -6.816 -30.219 1.00 93.19 91 HIS A O 1
ATOM 742 N N . HIS A 1 92 ? 34.527 -5.816 -32.125 1.00 91.94 92 HIS A N 1
ATOM 743 C CA . HIS A 1 92 ? 33.160 -6.325 -32.089 1.00 91.94 92 HIS A CA 1
ATOM 744 C C . HIS A 1 92 ? 33.104 -7.859 -32.127 1.00 91.94 92 HIS A C 1
ATOM 746 O O . HIS A 1 92 ? 32.350 -8.439 -31.342 1.00 91.94 92 HIS A O 1
ATOM 752 N N . LEU A 1 93 ? 33.913 -8.493 -32.982 1.00 91.31 93 LEU A N 1
ATOM 753 C CA . LEU A 1 93 ? 34.007 -9.951 -33.067 1.00 91.31 93 LEU A CA 1
ATOM 754 C C . LEU A 1 93 ? 34.602 -10.543 -31.785 1.00 91.31 93 LEU A C 1
ATOM 756 O O . LEU A 1 93 ? 33.996 -11.424 -31.183 1.00 91.31 93 LEU A O 1
ATOM 760 N N . THR A 1 94 ? 35.728 -10.003 -31.313 1.00 92.19 94 THR A N 1
ATOM 761 C CA . THR A 1 94 ? 36.424 -10.512 -30.120 1.00 92.19 94 THR A CA 1
ATOM 762 C C . THR A 1 94 ? 35.600 -10.359 -28.840 1.00 92.19 94 THR A C 1
ATOM 764 O O . THR A 1 94 ? 35.608 -11.234 -27.983 1.00 92.19 94 THR A O 1
ATOM 767 N N . SER A 1 95 ? 34.869 -9.251 -28.692 1.00 89.75 95 SER A N 1
ATOM 768 C CA . SER A 1 95 ? 34.073 -8.970 -27.487 1.00 89.75 95 SER A CA 1
ATOM 769 C C . SER A 1 95 ? 32.721 -9.686 -27.441 1.00 89.75 95 SER A C 1
ATOM 771 O O . SER A 1 95 ? 32.033 -9.611 -26.424 1.00 89.75 95 SER A O 1
ATOM 773 N N . GLY A 1 96 ? 32.279 -10.313 -28.538 1.00 85.44 96 GLY A N 1
ATOM 774 C CA . GLY A 1 96 ? 30.955 -10.939 -28.610 1.00 85.44 96 GLY A CA 1
ATOM 775 C C . GLY A 1 96 ? 29.788 -9.952 -28.451 1.00 85.44 96 GLY A C 1
ATOM 776 O O . GLY A 1 96 ? 28.657 -10.356 -28.169 1.00 85.44 96 GLY A O 1
ATOM 777 N N . PHE A 1 97 ? 30.018 -8.643 -28.642 1.00 86.62 97 PHE A N 1
ATOM 778 C CA . PHE A 1 97 ? 28.991 -7.608 -28.442 1.00 86.62 97 PHE A CA 1
ATOM 779 C C . PHE A 1 97 ? 27.784 -7.751 -29.395 1.00 86.62 97 PHE A C 1
ATOM 781 O O . PHE A 1 97 ? 26.709 -7.195 -29.148 1.00 86.62 97 PHE A O 1
ATOM 788 N N . CYS A 1 98 ? 27.948 -8.540 -30.457 1.00 88.31 98 CYS A N 1
ATOM 789 C CA . CYS A 1 98 ? 26.904 -9.013 -31.360 1.00 88.31 98 CYS A CA 1
ATOM 790 C C . CYS A 1 98 ? 25.634 -9.520 -30.645 1.00 88.31 98 CYS A C 1
ATOM 792 O O . CYS A 1 98 ? 24.517 -9.240 -31.085 1.00 88.31 98 CYS A O 1
ATOM 794 N N . ASN A 1 99 ? 25.784 -10.169 -29.488 1.00 88.31 99 ASN A N 1
ATOM 795 C CA . ASN A 1 99 ? 24.661 -10.739 -28.737 1.00 88.31 99 ASN A CA 1
ATOM 796 C C . ASN A 1 99 ? 23.774 -9.683 -28.058 1.00 88.31 99 ASN A C 1
ATOM 798 O O . ASN A 1 99 ? 22.600 -9.927 -27.786 1.00 88.31 99 ASN A O 1
ATOM 802 N N . ASN A 1 100 ? 24.306 -8.484 -27.812 1.00 89.75 100 ASN A N 1
ATOM 803 C CA . ASN A 1 100 ? 23.611 -7.451 -27.044 1.00 89.75 100 ASN A CA 1
ATOM 804 C C . ASN A 1 100 ? 22.783 -6.509 -27.920 1.00 89.75 100 ASN A C 1
ATOM 806 O O . ASN A 1 100 ? 21.836 -5.875 -27.443 1.00 89.75 100 ASN A O 1
ATOM 810 N N . SER A 1 101 ? 23.145 -6.365 -29.194 1.00 92.50 101 SER A N 1
ATOM 811 C CA . SER A 1 101 ? 22.443 -5.464 -30.108 1.00 92.50 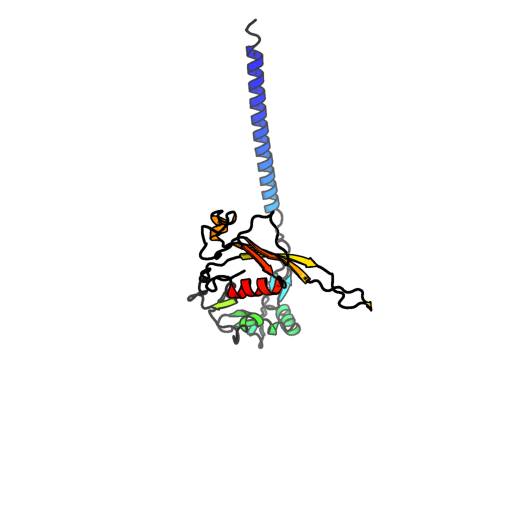101 SER A CA 1
ATOM 812 C C . SER A 1 101 ? 22.617 -5.861 -31.563 1.00 92.50 101 SER A C 1
ATOM 814 O O . SER A 1 101 ? 23.709 -6.233 -31.991 1.00 92.50 101 SER A O 1
ATOM 816 N N . LYS A 1 102 ? 21.541 -5.699 -32.325 1.00 92.56 102 LYS A N 1
ATOM 817 C CA . LYS A 1 102 ? 21.458 -6.032 -33.746 1.00 92.56 102 LYS A CA 1
ATOM 818 C C . LYS A 1 102 ? 21.033 -4.803 -34.543 1.00 92.56 102 LYS A C 1
ATOM 820 O O . LYS A 1 102 ? 20.479 -3.864 -33.977 1.00 92.56 102 LYS A O 1
ATOM 825 N N . GLN A 1 103 ? 21.328 -4.793 -35.834 1.00 94.06 103 GLN A N 1
ATOM 826 C CA . GLN A 1 103 ? 20.865 -3.779 -36.774 1.00 94.06 103 GLN A CA 1
ATOM 827 C C . GLN A 1 103 ? 19.750 -4.372 -37.635 1.00 94.06 103 GLN A C 1
ATOM 829 O O . GLN A 1 103 ? 19.879 -5.481 -38.151 1.00 94.06 103 GLN A O 1
ATOM 834 N N . CYS A 1 104 ? 18.633 -3.661 -37.763 1.00 93.56 104 CYS A N 1
ATOM 835 C CA . CYS A 1 104 ? 17.562 -4.067 -38.663 1.00 93.56 104 CYS A CA 1
ATOM 836 C C . CYS A 1 104 ? 17.974 -3.829 -40.120 1.00 93.56 104 CYS A C 1
ATOM 838 O O . CYS A 1 104 ? 18.359 -2.721 -40.478 1.00 93.56 104 CYS A O 1
ATOM 840 N N . GLU A 1 105 ? 17.828 -4.833 -40.982 1.00 91.75 105 GLU A N 1
ATOM 841 C CA . GLU A 1 105 ? 18.153 -4.696 -42.409 1.00 91.75 105 GLU A CA 1
ATOM 842 C C . GLU A 1 105 ? 17.165 -3.808 -43.171 1.00 91.75 105 GLU A C 1
ATOM 844 O O . GLU A 1 105 ? 17.526 -3.223 -44.186 1.00 91.75 105 GLU A O 1
ATOM 849 N N . LYS A 1 106 ?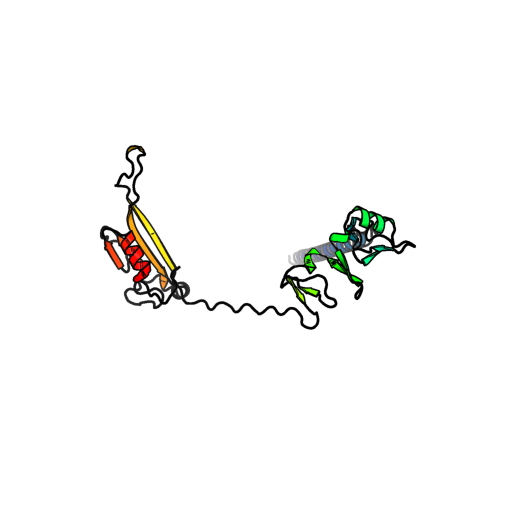 15.926 -3.685 -42.677 1.00 91.31 106 LYS A N 1
ATOM 850 C CA . LYS A 1 106 ? 14.866 -2.911 -43.338 1.00 91.31 106 LYS A CA 1
ATOM 851 C C . LYS A 1 106 ? 14.935 -1.421 -43.011 1.00 91.31 106 LYS A C 1
ATOM 853 O O . LYS A 1 106 ? 14.834 -0.603 -43.914 1.00 91.31 106 LYS A O 1
ATOM 858 N N . CYS A 1 107 ? 15.072 -1.066 -41.731 1.00 91.06 107 CYS A N 1
ATOM 859 C CA . CYS A 1 107 ? 15.070 0.336 -41.290 1.00 91.06 107 CYS A CA 1
ATOM 86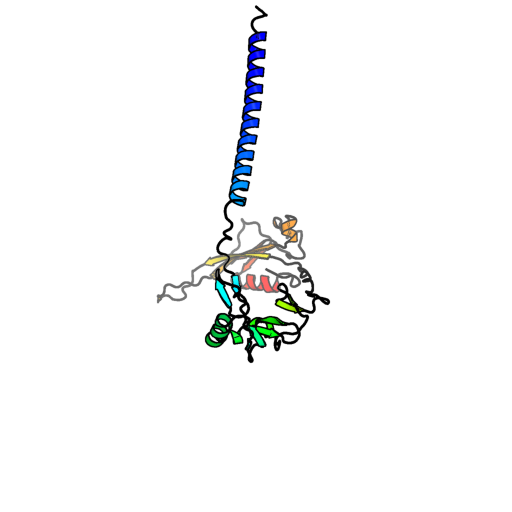0 C C . CYS A 1 107 ? 16.445 0.856 -40.846 1.00 91.06 107 CYS A C 1
ATOM 862 O O . CYS A 1 107 ? 16.569 2.028 -40.507 1.00 91.06 107 CYS A O 1
ATOM 864 N N . GLY A 1 108 ? 17.472 0.002 -40.796 1.00 90.69 108 GLY A N 1
ATOM 865 C CA . GLY A 1 108 ? 18.820 0.379 -40.363 1.00 90.69 108 GLY A CA 1
ATOM 866 C C . GLY A 1 108 ? 18.965 0.638 -38.861 1.00 90.69 108 GLY A C 1
ATOM 867 O O . GLY A 1 108 ? 20.073 0.915 -38.407 1.00 90.69 108 GLY A O 1
ATOM 868 N N . GLU A 1 109 ? 17.890 0.536 -38.075 1.00 91.12 109 GLU A N 1
ATOM 869 C CA . GLU A 1 109 ? 17.907 0.858 -36.650 1.00 91.12 109 GLU A CA 1
ATOM 870 C C . GLU A 1 109 ? 18.710 -0.169 -35.844 1.00 91.12 109 GLU A C 1
ATOM 872 O O . GLU A 1 109 ? 18.532 -1.385 -35.985 1.00 91.12 109 GLU A O 1
ATOM 877 N N . ILE A 1 110 ? 19.595 0.327 -34.975 1.00 91.88 110 ILE A N 1
ATOM 878 C CA . ILE A 1 110 ? 20.338 -0.501 -34.025 1.00 91.88 110 ILE A CA 1
ATOM 879 C C . ILE A 1 110 ? 19.504 -0.647 -32.755 1.00 91.88 110 ILE A C 1
ATOM 881 O O . ILE A 1 110 ? 19.295 0.312 -32.014 1.00 91.88 110 ILE A O 1
ATOM 885 N N . TRP A 1 111 ? 19.086 -1.873 -32.464 1.00 91.44 111 TRP A N 1
ATOM 886 C CA . TRP A 1 111 ? 18.224 -2.197 -31.335 1.00 91.44 111 TRP A CA 1
ATOM 887 C C . TRP A 1 111 ? 18.928 -3.118 -30.339 1.00 91.44 111 TRP A C 1
ATOM 889 O O . TRP A 1 111 ? 19.796 -3.920 -30.690 1.00 91.44 111 TRP A O 1
ATOM 899 N N . ARG A 1 112 ? 18.562 -2.998 -29.058 1.00 91.19 112 ARG A N 1
ATOM 900 C CA . ARG A 1 112 ? 19.091 -3.852 -27.984 1.00 91.19 112 ARG A CA 1
ATOM 901 C C . ARG A 1 112 ? 18.260 -5.114 -27.855 1.00 91.19 112 ARG A C 1
ATOM 903 O O . ARG A 1 112 ? 17.042 -5.016 -27.677 1.00 91.19 112 ARG A O 1
ATOM 910 N N . VAL A 1 113 ? 18.928 -6.265 -27.864 1.00 90.81 113 VAL A N 1
ATOM 911 C CA . VAL A 1 113 ? 18.275 -7.578 -27.814 1.00 90.81 113 VAL A CA 1
ATOM 912 C C . VAL A 1 113 ? 17.453 -7.716 -26.539 1.00 90.81 113 VAL A C 1
ATOM 914 O O . VAL A 1 113 ? 16.246 -7.903 -26.625 1.00 90.81 113 VAL A O 1
ATOM 917 N N . GLY A 1 114 ? 18.064 -7.476 -25.375 1.00 89.00 114 GLY A N 1
ATOM 918 C CA . GLY A 1 114 ? 17.409 -7.662 -24.078 1.00 89.00 114 GLY A CA 1
ATOM 919 C C . GLY A 1 114 ? 16.144 -6.829 -23.844 1.00 89.00 114 GLY A C 1
ATOM 920 O O . GLY A 1 114 ? 15.304 -7.263 -23.075 1.00 89.00 114 GLY A O 1
ATOM 921 N N . ILE A 1 115 ? 15.975 -5.674 -24.502 1.00 88.06 115 ILE A N 1
ATOM 922 C CA . ILE A 1 115 ? 14.751 -4.853 -24.383 1.00 88.06 115 ILE A CA 1
ATOM 923 C C . ILE A 1 115 ? 13.680 -5.339 -25.369 1.00 88.06 115 ILE A C 1
ATOM 925 O O . ILE A 1 115 ? 12.501 -5.394 -25.046 1.00 88.06 115 ILE A O 1
ATOM 929 N N . ASN A 1 116 ? 14.082 -5.721 -26.581 1.00 90.81 116 ASN A N 1
ATOM 930 C CA . ASN A 1 116 ? 13.152 -6.068 -27.660 1.00 90.81 116 ASN A CA 1
ATOM 931 C C . ASN A 1 116 ? 12.615 -7.503 -27.586 1.00 90.81 116 ASN A C 1
ATOM 933 O O . ASN A 1 116 ? 11.764 -7.857 -28.398 1.00 90.81 116 ASN A O 1
ATOM 937 N N . ILE A 1 117 ? 13.109 -8.320 -26.654 1.00 90.62 117 ILE A N 1
ATOM 938 C CA . ILE A 1 117 ? 12.593 -9.673 -26.384 1.00 90.62 117 ILE A CA 1
ATOM 939 C C . ILE A 1 117 ? 11.756 -9.759 -25.099 1.00 90.62 117 ILE A C 1
ATOM 941 O O . ILE A 1 117 ? 11.288 -10.832 -24.727 1.00 90.62 117 ILE A O 1
ATOM 945 N N . GLN A 1 118 ? 11.581 -8.640 -24.391 1.00 86.12 118 GLN A N 1
ATOM 946 C CA . GLN A 1 118 ? 10.722 -8.584 -23.207 1.00 86.12 118 GLN A CA 1
ATOM 947 C C . GLN A 1 118 ? 9.249 -8.745 -23.594 1.00 86.12 118 GLN A C 1
ATOM 949 O O . GLN A 1 118 ? 8.869 -8.541 -24.748 1.00 86.12 118 GLN A O 1
ATOM 954 N N . ASN A 1 119 ? 8.414 -9.115 -22.619 1.00 84.19 119 ASN A N 1
ATOM 955 C CA . ASN A 1 119 ? 6.957 -9.209 -22.772 1.00 84.19 119 ASN A CA 1
ATOM 956 C C . ASN A 1 119 ? 6.504 -10.112 -23.942 1.00 84.19 119 ASN A C 1
ATOM 958 O O . ASN A 1 119 ? 5.516 -9.830 -24.611 1.00 84.19 119 ASN A O 1
ATOM 962 N N . GLY A 1 120 ? 7.243 -11.196 -24.214 1.00 84.75 120 GLY A N 1
ATOM 963 C CA . GLY A 1 120 ? 6.910 -12.166 -25.268 1.00 84.75 120 GLY A CA 1
ATOM 964 C C . GLY A 1 120 ? 7.232 -11.710 -26.696 1.00 84.75 120 GLY A C 1
ATOM 965 O O . GLY A 1 120 ? 6.885 -12.400 -27.657 1.00 84.75 120 GLY A O 1
ATOM 966 N N . ARG A 1 121 ? 7.906 -10.567 -26.866 1.00 88.00 121 ARG A N 1
ATOM 967 C CA . ARG A 1 121 ? 8.345 -10.079 -28.177 1.00 88.00 121 ARG A CA 1
ATOM 968 C C . ARG A 1 121 ? 9.464 -10.963 -28.732 1.00 88.00 121 ARG A C 1
ATOM 970 O O . ARG A 1 121 ? 10.328 -11.440 -28.004 1.00 88.00 121 ARG A O 1
ATOM 977 N N . LYS A 1 122 ? 9.475 -11.165 -30.052 1.00 88.44 122 LYS A N 1
ATOM 978 C CA . LYS A 1 122 ? 10.493 -11.977 -30.749 1.00 88.44 122 LYS A CA 1
ATOM 979 C C . LYS A 1 122 ? 11.677 -11.153 -31.279 1.00 88.44 122 LYS A C 1
ATOM 981 O O . LYS A 1 122 ? 12.542 -11.698 -31.956 1.00 88.44 122 LYS A O 1
ATOM 986 N N . GLY A 1 123 ? 11.720 -9.850 -30.992 1.00 90.62 123 GLY A N 1
ATOM 987 C CA . GLY A 1 123 ? 12.757 -8.934 -31.461 1.00 90.62 123 GLY A CA 1
ATOM 988 C C . GLY A 1 123 ? 12.210 -7.578 -31.907 1.00 90.62 123 GLY A C 1
ATOM 989 O O . GLY A 1 123 ? 11.098 -7.179 -31.557 1.00 90.62 123 GLY A O 1
ATOM 990 N N . HIS A 1 124 ? 13.028 -6.855 -32.670 1.00 91.81 124 HIS A N 1
ATOM 991 C CA . HIS A 1 124 ? 12.660 -5.557 -33.227 1.00 91.81 124 HIS A CA 1
ATOM 992 C C . HIS A 1 124 ? 11.556 -5.672 -34.279 1.00 91.81 124 HIS A C 1
ATOM 994 O O . HIS A 1 124 ? 11.599 -6.532 -35.159 1.00 91.81 124 HIS A O 1
ATOM 1000 N N . VAL A 1 125 ? 10.616 -4.734 -34.215 1.00 91.81 125 VAL A N 1
ATOM 1001 C CA . VAL A 1 125 ? 9.567 -4.521 -35.210 1.00 91.81 125 VAL A CA 1
ATOM 1002 C C . VAL A 1 125 ? 9.746 -3.108 -35.750 1.00 91.81 125 VAL A C 1
ATOM 1004 O O . VAL A 1 125 ? 9.844 -2.151 -34.980 1.00 91.81 125 VAL A O 1
ATOM 1007 N N . CYS A 1 126 ? 9.827 -2.976 -37.074 1.00 91.44 126 CYS A N 1
ATOM 1008 C CA . CYS A 1 126 ? 10.010 -1.675 -37.706 1.00 91.44 126 CYS A CA 1
ATOM 1009 C C . CYS A 1 126 ? 8.821 -0.756 -37.413 1.00 91.44 126 CYS A C 1
ATOM 1011 O O . CYS A 1 126 ? 7.678 -1.206 -37.389 1.00 91.44 126 CYS A O 1
ATOM 1013 N N . ASN A 1 127 ? 9.100 0.542 -37.281 1.00 88.62 127 ASN A N 1
ATOM 1014 C CA . ASN A 1 127 ? 8.112 1.589 -37.005 1.00 88.62 127 ASN A CA 1
ATOM 1015 C C . ASN A 1 127 ? 7.437 1.501 -35.630 1.00 88.62 127 ASN A C 1
ATOM 1017 O O . ASN A 1 127 ? 6.410 2.140 -35.429 1.00 88.62 127 ASN A O 1
ATOM 1021 N N . GLU A 1 128 ? 8.020 0.791 -34.666 1.00 90.19 128 GLU A N 1
ATOM 1022 C CA . GLU A 1 128 ? 7.619 0.889 -33.263 1.00 90.19 128 GLU A CA 1
ATOM 1023 C C . GLU A 1 128 ? 8.663 1.660 -32.450 1.00 90.19 128 GLU A C 1
ATOM 1025 O O . GLU A 1 128 ? 9.863 1.579 -32.706 1.00 90.19 128 GLU A O 1
ATOM 1030 N N . LYS A 1 129 ? 8.215 2.404 -31.436 1.00 88.25 129 LYS A N 1
ATOM 1031 C CA . LYS A 1 129 ? 9.089 3.109 -30.493 1.00 88.25 129 LYS A CA 1
ATOM 1032 C C . LYS A 1 129 ? 8.823 2.649 -29.072 1.00 88.25 129 LYS A C 1
ATOM 1034 O O . LYS A 1 129 ? 7.674 2.487 -28.669 1.00 88.25 129 LYS A O 1
ATOM 1039 N N . TYR A 1 130 ? 9.900 2.482 -28.309 1.00 88.31 130 TYR A N 1
ATOM 1040 C CA . TYR A 1 130 ? 9.817 2.160 -26.890 1.00 88.31 130 TYR A CA 1
ATOM 1041 C C . TYR A 1 130 ? 9.218 3.330 -26.103 1.00 88.31 130 TYR A C 1
ATOM 1043 O O . TYR A 1 130 ? 9.699 4.463 -26.194 1.00 88.31 130 TYR A O 1
ATOM 1051 N N . CYS A 1 131 ? 8.199 3.055 -25.295 1.00 87.00 131 CYS A N 1
ATOM 1052 C CA . CYS A 1 131 ? 7.599 4.017 -24.391 1.00 87.00 131 CYS A CA 1
ATOM 1053 C C . CYS A 1 131 ? 8.084 3.777 -22.959 1.00 87.00 131 CYS A C 1
ATOM 1055 O O . CYS A 1 131 ? 7.678 2.830 -22.290 1.00 87.00 131 CYS A O 1
ATOM 1057 N N . GLY A 1 132 ? 8.892 4.702 -22.437 1.00 84.44 132 GLY A N 1
ATOM 1058 C CA . GLY A 1 132 ? 9.391 4.624 -21.059 1.00 84.44 132 GLY A CA 1
ATOM 1059 C C . GLY A 1 132 ? 8.315 4.739 -19.971 1.00 84.44 132 GLY A C 1
ATOM 1060 O O . GLY A 1 132 ? 8.622 4.498 -18.811 1.00 84.44 132 GLY A O 1
ATOM 1061 N N . ARG A 1 133 ? 7.070 5.107 -20.317 1.00 83.75 133 ARG A N 1
ATOM 1062 C CA . ARG A 1 133 ? 5.971 5.257 -19.349 1.00 83.75 133 ARG A CA 1
ATOM 1063 C C . ARG A 1 133 ? 5.232 3.945 -19.083 1.00 83.75 133 ARG A C 1
ATOM 1065 O O . ARG A 1 133 ? 4.912 3.667 -17.936 1.00 83.75 133 ARG A O 1
ATOM 1072 N N . CYS A 1 134 ? 4.939 3.169 -20.124 1.00 84.81 134 CYS A N 1
ATOM 1073 C CA . CYS A 1 134 ? 4.291 1.860 -19.983 1.00 84.81 134 CYS A CA 1
ATOM 1074 C C . CYS A 1 134 ? 5.285 0.691 -20.015 1.00 84.81 134 CYS A C 1
ATOM 1076 O O . CYS A 1 134 ? 4.903 -0.420 -19.667 1.00 84.81 134 CYS A O 1
ATOM 1078 N N . GLY A 1 135 ? 6.535 0.926 -20.434 1.00 85.62 135 GLY A N 1
ATOM 1079 C CA . GLY A 1 135 ? 7.549 -0.118 -20.567 1.00 85.62 135 GLY A CA 1
ATOM 1080 C C . GLY A 1 135 ? 7.371 -1.016 -21.794 1.00 85.62 135 GLY A C 1
ATOM 1081 O O . GLY A 1 135 ? 7.876 -2.134 -21.792 1.00 85.62 135 GLY A O 1
ATOM 1082 N N . ASP A 1 136 ? 6.659 -0.556 -22.827 1.00 87.50 136 ASP A N 1
ATOM 1083 C CA . ASP A 1 136 ? 6.369 -1.343 -24.032 1.00 87.50 136 ASP A CA 1
ATOM 1084 C C . ASP A 1 136 ? 6.554 -0.530 -25.326 1.00 87.50 136 ASP A C 1
ATOM 1086 O O . ASP A 1 136 ? 6.700 0.696 -25.304 1.00 87.50 136 ASP A O 1
ATOM 1090 N N . PHE A 1 137 ? 6.592 -1.216 -26.465 1.00 89.31 137 PHE A N 1
ATOM 1091 C CA . PHE A 1 137 ? 6.753 -0.631 -27.793 1.00 89.31 137 PHE A CA 1
ATOM 1092 C C . PHE A 1 137 ? 5.399 -0.371 -28.451 1.00 89.31 137 PHE A C 1
ATOM 1094 O O . PHE A 1 137 ? 4.489 -1.199 -28.398 1.00 89.31 137 PHE A O 1
ATOM 1101 N N . HIS A 1 138 ? 5.273 0.778 -29.110 1.00 88.25 138 HIS A N 1
ATOM 1102 C CA . HIS A 1 138 ? 4.046 1.173 -29.796 1.00 88.25 138 HIS A CA 1
ATOM 1103 C C . HIS A 1 138 ? 4.339 1.810 -31.151 1.00 88.25 138 HIS A C 1
ATOM 1105 O O . HIS A 1 138 ? 5.366 2.472 -31.320 1.00 88.25 138 HIS A O 1
ATOM 1111 N N . ASP A 1 139 ? 3.397 1.680 -32.087 1.00 88.25 139 ASP A N 1
ATOM 1112 C CA . ASP A 1 139 ? 3.361 2.511 -33.292 1.00 88.25 139 ASP A CA 1
ATOM 1113 C C . ASP A 1 139 ? 3.263 3.997 -32.876 1.00 88.25 139 ASP A C 1
ATOM 1115 O O . ASP A 1 139 ? 2.325 4.364 -32.153 1.00 88.25 139 ASP A O 1
ATOM 1119 N N . PRO A 1 140 ? 4.188 4.871 -33.320 1.00 84.56 140 PRO A N 1
ATOM 1120 C CA . PRO A 1 140 ? 4.150 6.304 -33.055 1.00 84.56 140 PRO A CA 1
ATOM 1121 C C . PRO A 1 140 ? 2.817 6.979 -33.399 1.00 84.56 140 PRO A C 1
ATOM 1123 O O . PRO A 1 140 ? 2.455 7.945 -32.733 1.00 84.56 140 PRO A O 1
ATOM 1126 N N . LYS A 1 141 ? 2.084 6.485 -34.406 1.00 85.50 141 LYS A N 1
ATOM 1127 C CA . LYS A 1 141 ? 0.774 7.012 -34.814 1.00 85.50 141 LYS A CA 1
ATOM 1128 C C . LYS A 1 141 ? -0.326 6.662 -33.817 1.00 85.50 141 LYS A C 1
ATOM 1130 O O . LYS A 1 141 ? -1.189 7.491 -33.551 1.00 85.50 141 LYS A O 1
ATOM 1135 N N . ARG A 1 142 ? -0.305 5.443 -33.268 1.00 83.38 142 ARG A N 1
ATOM 1136 C CA . ARG A 1 142 ? -1.267 5.004 -32.244 1.00 83.38 142 ARG A CA 1
ATOM 1137 C C . ARG A 1 142 ? -0.939 5.607 -30.878 1.00 83.38 142 ARG A C 1
ATOM 1139 O O . ARG A 1 142 ? -1.846 5.921 -30.111 1.00 83.38 142 ARG A O 1
ATOM 1146 N N . GLY A 1 143 ? 0.351 5.764 -30.587 1.00 81.12 143 GLY A N 1
ATOM 1147 C CA . GLY A 1 143 ? 0.847 6.264 -29.314 1.00 81.12 143 GLY A CA 1
ATOM 1148 C C . GLY A 1 143 ? 0.650 5.280 -28.157 1.00 81.12 143 GLY A C 1
ATOM 1149 O O . GLY A 1 143 ? 0.187 4.150 -28.316 1.00 81.12 143 GLY A O 1
ATOM 1150 N N . CYS A 1 144 ? 1.036 5.721 -26.961 1.00 83.94 144 CYS A N 1
ATOM 1151 C CA . CYS A 1 144 ? 0.884 4.945 -25.736 1.00 83.94 144 CYS A CA 1
ATOM 1152 C C . CYS A 1 144 ? -0.502 5.182 -25.121 1.00 83.94 144 CYS A C 1
ATOM 1154 O O . CYS A 1 144 ? -0.782 6.274 -24.624 1.00 83.94 144 CYS A O 1
ATOM 1156 N N . TYR A 1 145 ? -1.359 4.159 -25.122 1.00 79.00 145 TYR A N 1
ATOM 1157 C CA . TYR A 1 145 ? -2.670 4.224 -24.474 1.00 79.00 145 TYR A CA 1
ATOM 1158 C C . TYR A 1 145 ? -2.611 3.618 -23.067 1.00 79.00 145 TYR A C 1
ATOM 1160 O O . TYR A 1 145 ? -2.929 2.448 -22.857 1.00 79.00 145 TYR A O 1
ATOM 1168 N N . ILE A 1 146 ? -2.203 4.427 -22.089 1.00 73.19 146 ILE A N 1
ATOM 1169 C CA . ILE A 1 146 ? -2.346 4.082 -20.670 1.00 73.19 146 ILE A CA 1
ATOM 1170 C C . ILE A 1 146 ? -3.733 4.535 -20.233 1.00 73.19 146 ILE A C 1
ATOM 1172 O O . ILE A 1 146 ? -4.026 5.732 -20.241 1.00 73.19 146 ILE A O 1
ATOM 1176 N N . LYS A 1 147 ? -4.596 3.591 -19.845 1.00 69.50 147 LYS A N 1
ATOM 1177 C CA . LYS A 1 147 ? -5.887 3.940 -19.242 1.00 69.50 147 LYS A CA 1
ATOM 1178 C C . LYS A 1 147 ? -5.626 4.767 -17.975 1.00 69.50 147 LYS A C 1
ATOM 1180 O O . LYS A 1 147 ? -4.864 4.302 -17.126 1.00 69.50 147 LYS A O 1
ATOM 1185 N N . PRO A 1 148 ? -6.248 5.949 -17.811 1.00 69.06 148 PRO A N 1
ATOM 1186 C CA . PRO A 1 148 ? -6.187 6.675 -16.550 1.00 69.06 148 PRO A CA 1
ATOM 1187 C C . PRO A 1 148 ? -6.644 5.754 -15.417 1.00 69.06 148 PRO A C 1
ATOM 1189 O O . PRO A 1 148 ? -7.686 5.102 -15.534 1.00 69.06 148 PRO A O 1
ATOM 1192 N N . LEU A 1 149 ? -5.864 5.680 -14.336 1.00 73.75 149 LEU A N 1
ATOM 1193 C CA . LEU A 1 149 ? -6.284 4.963 -13.137 1.00 73.75 149 LEU A CA 1
ATOM 1194 C C . LEU A 1 149 ? -7.558 5.641 -12.627 1.00 73.75 149 LEU A C 1
ATOM 1196 O O . LEU A 1 149 ? -7.531 6.805 -12.231 1.00 73.75 149 LEU A O 1
ATOM 1200 N N . LYS A 1 150 ? -8.691 4.935 -12.670 1.00 73.19 150 LYS A N 1
ATOM 1201 C CA . LYS A 1 150 ? -9.907 5.416 -12.013 1.00 73.19 150 LYS A CA 1
ATOM 1202 C C . LYS A 1 150 ? -9.610 5.459 -10.517 1.00 73.19 150 LYS A C 1
ATOM 1204 O O . LYS A 1 150 ? -9.217 4.436 -9.957 1.00 73.19 150 LYS A O 1
ATOM 1209 N N . ALA A 1 151 ? -9.770 6.623 -9.886 1.00 73.50 151 ALA A N 1
ATOM 1210 C CA . ALA A 1 151 ? -9.645 6.727 -8.437 1.00 73.50 151 ALA A CA 1
ATOM 1211 C C . ALA A 1 151 ? -10.590 5.701 -7.796 1.00 73.50 151 ALA A C 1
ATOM 1213 O O . ALA A 1 151 ? -11.776 5.650 -8.137 1.00 73.50 151 ALA A O 1
ATOM 1214 N N . LYS A 1 152 ? -10.057 4.849 -6.914 1.00 72.50 152 LYS A N 1
ATOM 1215 C CA . LYS A 1 152 ? -10.884 3.905 -6.162 1.00 72.50 152 LYS A CA 1
ATOM 1216 C C . LYS A 1 152 ? -11.883 4.737 -5.359 1.00 72.50 152 LYS A C 1
ATOM 1218 O O . LYS A 1 152 ? -11.468 5.630 -4.624 1.00 72.50 152 LYS A O 1
ATOM 1223 N N . GLN A 1 153 ? -13.180 4.479 -5.522 1.00 71.38 153 GLN A N 1
ATOM 1224 C CA . GLN A 1 153 ? -14.178 5.090 -4.648 1.00 71.38 153 GLN A CA 1
ATOM 1225 C C . GLN A 1 153 ? -13.872 4.629 -3.218 1.00 71.38 153 GLN A C 1
ATOM 1227 O O . GLN A 1 153 ? -13.821 3.428 -2.949 1.00 71.38 153 GLN A O 1
ATOM 1232 N N . ILE A 1 154 ? -13.560 5.579 -2.336 1.00 74.62 154 ILE A N 1
ATOM 1233 C CA . ILE A 1 154 ? -13.264 5.294 -0.933 1.00 74.62 154 ILE A CA 1
ATOM 1234 C C . ILE A 1 154 ? -14.611 5.120 -0.240 1.00 74.62 154 ILE A C 1
ATOM 1236 O O . ILE A 1 154 ? -15.356 6.088 -0.075 1.00 74.62 154 ILE A O 1
ATOM 1240 N N . ASN A 1 155 ? -14.932 3.886 0.136 1.00 81.81 155 ASN A N 1
ATOM 1241 C CA . ASN A 1 155 ? -16.103 3.624 0.959 1.00 81.81 155 ASN A CA 1
ATOM 1242 C C . ASN A 1 155 ? -15.903 4.246 2.352 1.00 81.81 155 ASN A C 1
ATOM 1244 O O . ASN A 1 155 ? -14.767 4.336 2.828 1.00 81.81 155 ASN A O 1
ATOM 1248 N N . PRO A 1 156 ? -16.979 4.692 3.024 1.00 89.38 156 PRO A N 1
ATOM 1249 C CA . PRO A 1 156 ? -16.872 5.174 4.392 1.00 89.38 156 PRO A CA 1
ATOM 1250 C C . PRO A 1 156 ? -16.294 4.077 5.288 1.00 89.38 156 PRO A C 1
ATOM 1252 O O . PRO A 1 156 ? -16.761 2.941 5.259 1.00 89.38 156 PRO A O 1
ATOM 1255 N N . TYR A 1 157 ? -15.307 4.439 6.098 1.00 93.06 157 TYR A N 1
ATOM 1256 C CA . TYR A 1 157 ? -14.663 3.544 7.050 1.00 93.06 157 TYR A CA 1
ATOM 1257 C C . TYR A 1 157 ? -14.613 4.194 8.431 1.00 93.06 157 TYR A C 1
ATOM 1259 O O . TYR A 1 157 ? -14.823 5.407 8.588 1.00 93.06 157 TYR A O 1
ATOM 1267 N N . ARG A 1 158 ? -14.334 3.380 9.441 1.00 94.25 158 ARG A N 1
ATOM 1268 C CA . ARG A 1 158 ? -14.047 3.817 10.808 1.00 94.25 158 ARG A CA 1
ATOM 1269 C C . ARG A 1 158 ? -12.681 3.309 11.236 1.00 94.25 158 ARG A C 1
ATOM 1271 O O . ARG A 1 158 ? -12.181 2.334 10.696 1.00 94.25 158 ARG A O 1
ATOM 1278 N N . ILE A 1 159 ? -12.127 3.985 12.224 1.00 95.81 159 ILE A N 1
ATOM 1279 C CA . ILE A 1 159 ? -10.879 3.664 12.891 1.00 95.81 159 ILE A CA 1
ATOM 1280 C C . ILE A 1 159 ? -11.238 3.266 14.320 1.00 95.81 159 ILE A C 1
ATOM 1282 O O . ILE A 1 159 ? -11.980 4.006 14.979 1.00 95.81 159 ILE A O 1
ATOM 1286 N N . VAL A 1 160 ? -10.737 2.129 14.790 1.00 96.50 160 VAL A N 1
ATOM 1287 C CA . VAL A 1 160 ? -10.849 1.694 16.188 1.00 96.50 160 VAL A CA 1
ATOM 1288 C C . VAL A 1 160 ? -9.460 1.742 16.809 1.00 96.50 160 VAL A C 1
ATOM 1290 O O . VAL A 1 160 ? -8.637 0.858 16.608 1.00 96.50 160 VAL A O 1
ATOM 1293 N N . ALA A 1 161 ? -9.197 2.797 17.575 1.00 97.06 161 ALA A N 1
ATOM 1294 C CA . ALA A 1 161 ? -7.989 2.892 18.381 1.00 97.06 161 ALA A CA 1
ATOM 1295 C C . ALA A 1 161 ? -8.274 2.285 19.752 1.00 97.06 161 ALA A C 1
ATOM 1297 O O . ALA A 1 161 ? -9.251 2.673 20.392 1.00 97.06 161 ALA A O 1
ATOM 1298 N N . PHE A 1 162 ? -7.442 1.360 20.209 1.00 97.00 162 PHE A N 1
ATOM 1299 C CA . PHE A 1 162 ? -7.608 0.748 21.518 1.00 97.00 162 PHE A CA 1
ATOM 1300 C C . PHE A 1 162 ? -6.268 0.559 22.211 1.00 97.00 162 PHE A C 1
ATOM 1302 O O . PHE A 1 162 ? -5.229 0.456 21.559 1.00 97.00 162 PHE A O 1
ATOM 1309 N N . ASP A 1 163 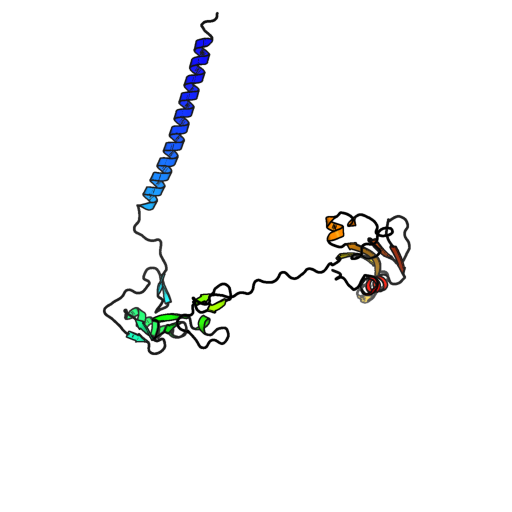? -6.333 0.518 23.531 1.00 96.69 163 ASP A N 1
ATOM 1310 C CA . ASP A 1 163 ? -5.224 0.162 24.399 1.00 96.69 163 ASP A CA 1
ATOM 1311 C C . ASP A 1 163 ? -5.708 -0.847 25.442 1.00 96.69 163 ASP A C 1
ATOM 1313 O O . ASP A 1 163 ? -6.909 -0.910 25.743 1.00 96.69 163 ASP A O 1
ATOM 1317 N N . LEU A 1 164 ? -4.790 -1.659 25.959 1.00 95.19 164 LEU A N 1
ATOM 1318 C CA . LEU A 1 164 ? -5.100 -2.682 26.948 1.00 95.19 164 LEU A CA 1
ATOM 1319 C C . LEU A 1 164 ? -4.072 -2.714 28.071 1.00 95.19 164 LEU A C 1
ATOM 1321 O O . LEU A 1 164 ? -2.869 -2.623 27.844 1.00 95.19 164 LEU A O 1
ATOM 1325 N N . GLU A 1 165 ? -4.572 -2.939 29.279 1.00 94.31 165 GLU A N 1
ATOM 1326 C CA . GLU A 1 165 ? -3.762 -3.242 30.450 1.00 94.31 165 GLU A CA 1
ATOM 1327 C C . GLU A 1 165 ? -3.767 -4.747 30.707 1.00 94.31 165 GLU A C 1
ATOM 1329 O O . GLU A 1 165 ? -4.729 -5.454 30.381 1.00 94.31 165 GLU A O 1
ATOM 1334 N N . THR A 1 166 ? -2.677 -5.245 31.296 1.00 93.12 166 THR A N 1
ATOM 1335 C CA . THR A 1 166 ? -2.529 -6.671 31.611 1.00 93.12 166 THR A CA 1
ATOM 1336 C C . THR A 1 166 ? -2.123 -6.909 33.057 1.00 93.12 166 THR A C 1
ATOM 1338 O O . THR A 1 166 ? -1.341 -6.161 33.642 1.00 93.12 166 THR A O 1
ATOM 1341 N N . MET A 1 167 ? -2.594 -8.021 33.615 1.00 88.06 167 MET A N 1
ATOM 1342 C CA . MET A 1 167 ? -2.140 -8.559 34.895 1.00 88.06 167 MET A CA 1
ATOM 1343 C C . MET A 1 167 ? -1.288 -9.810 34.684 1.00 88.06 167 MET A C 1
ATOM 1345 O O . MET A 1 167 ? -1.431 -10.521 33.691 1.00 88.06 167 MET A O 1
ATOM 1349 N N . GLN A 1 168 ? -0.412 -10.100 35.651 1.00 88.44 168 GLN A N 1
ATOM 1350 C CA . GLN A 1 168 ? 0.534 -11.224 35.602 1.00 88.44 168 GLN A CA 1
ATOM 1351 C C . GLN A 1 168 ? 0.411 -12.159 36.815 1.00 88.44 168 GLN A C 1
ATOM 1353 O O . GLN A 1 168 ? 1.410 -12.631 37.363 1.00 88.44 168 GLN A O 1
ATOM 1358 N N . HIS A 1 169 ? -0.812 -12.401 37.291 1.00 83.81 169 HIS A N 1
ATOM 1359 C CA . HIS A 1 169 ? -1.036 -13.196 38.505 1.00 83.81 169 HIS A CA 1
ATOM 1360 C C . HIS A 1 169 ? -0.783 -14.696 38.320 1.00 83.81 169 HIS A C 1
ATOM 1362 O O . HIS A 1 169 ? -0.474 -15.385 39.292 1.00 83.81 169 HIS A O 1
ATOM 1368 N N . LYS A 1 170 ? -0.877 -15.210 37.088 1.00 82.50 170 LYS A N 1
ATOM 1369 C CA . LYS A 1 170 ? -0.703 -16.636 36.789 1.00 82.50 170 LYS A CA 1
ATOM 1370 C C . LYS A 1 170 ? 0.710 -16.923 36.290 1.00 82.50 170 LYS A C 1
ATOM 1372 O O . LYS A 1 170 ? 1.223 -16.244 35.403 1.00 82.50 170 LYS A O 1
ATOM 1377 N N . ILE A 1 171 ? 1.338 -17.956 36.845 1.00 81.94 171 ILE A N 1
ATOM 1378 C CA . ILE A 1 171 ? 2.654 -18.446 36.418 1.00 81.94 171 ILE A CA 1
ATOM 1379 C C . ILE A 1 171 ? 2.430 -19.526 35.354 1.00 81.94 171 ILE A C 1
ATOM 1381 O O . ILE A 1 171 ? 1.768 -20.521 35.633 1.00 81.94 171 ILE A O 1
ATOM 1385 N N . SER A 1 172 ? 2.987 -19.351 34.153 1.00 84.12 172 SER A N 1
ATOM 1386 C CA . SER A 1 172 ? 2.940 -20.372 33.093 1.00 84.12 172 SER A CA 1
ATOM 1387 C C . SER A 1 172 ? 4.031 -21.424 33.258 1.00 84.12 172 SER A C 1
ATOM 1389 O O . SER A 1 172 ? 3.813 -22.599 32.984 1.00 84.12 172 SER A O 1
ATOM 1391 N N . ASN A 1 173 ? 5.217 -21.011 33.712 1.00 81.56 173 ASN A N 1
ATOM 1392 C CA . ASN A 1 173 ? 6.340 -21.909 33.946 1.00 81.56 173 ASN A CA 1
ATOM 1393 C C . ASN A 1 173 ? 7.103 -21.490 35.213 1.00 81.56 173 ASN A C 1
ATOM 1395 O O . ASN A 1 173 ? 7.846 -20.501 35.173 1.00 81.56 173 ASN A O 1
ATOM 1399 N N . PRO A 1 174 ? 6.976 -22.248 36.319 1.00 76.12 174 PRO A N 1
ATOM 1400 C CA . PRO A 1 174 ? 7.662 -21.945 37.574 1.00 76.12 174 PRO A CA 1
ATOM 1401 C C . PRO A 1 174 ? 9.190 -21.956 37.449 1.00 76.12 174 PRO A C 1
ATOM 1403 O O . PRO A 1 174 ? 9.854 -21.076 37.993 1.00 76.12 174 PRO A O 1
ATOM 1406 N N . ALA A 1 175 ? 9.752 -22.892 36.677 1.00 82.94 175 ALA A N 1
ATOM 1407 C CA . ALA A 1 175 ? 11.199 -23.032 36.501 1.00 82.94 175 ALA A CA 1
ATOM 1408 C C . ALA A 1 175 ? 11.815 -21.850 35.738 1.00 82.94 175 ALA A C 1
ATOM 1410 O O . ALA A 1 175 ? 12.942 -21.448 36.016 1.00 82.94 175 ALA A O 1
ATOM 1411 N N . LYS A 1 176 ? 11.064 -21.260 34.799 1.00 82.25 176 LYS A N 1
ATOM 1412 C CA . LYS A 1 176 ? 11.493 -20.086 34.020 1.00 82.25 176 LYS A CA 1
ATOM 1413 C C . LYS A 1 176 ? 10.957 -18.758 34.564 1.00 82.25 176 LYS A C 1
ATOM 1415 O O . LYS A 1 176 ? 11.183 -17.727 33.939 1.00 82.25 176 LYS A O 1
ATOM 1420 N N . ARG A 1 177 ? 10.226 -18.775 35.690 1.00 80.62 177 ARG A N 1
ATOM 1421 C CA . ARG A 1 177 ? 9.493 -17.621 36.252 1.00 80.62 177 ARG A CA 1
ATOM 1422 C C . ARG A 1 177 ? 8.619 -16.892 35.216 1.00 80.62 177 ARG A C 1
ATOM 1424 O O . ARG A 1 177 ? 8.396 -15.690 35.331 1.00 80.62 177 ARG A O 1
ATOM 1431 N N . GLN A 1 178 ? 8.134 -17.609 34.203 1.00 85.50 178 GLN A N 1
ATOM 1432 C CA . GLN A 1 178 ? 7.300 -17.025 33.154 1.00 85.50 178 GLN A CA 1
ATOM 1433 C C . GLN A 1 178 ? 5.882 -16.830 33.682 1.00 85.50 178 GLN A C 1
ATOM 1435 O O . GLN A 1 178 ? 5.324 -17.724 34.325 1.00 85.50 178 GLN A O 1
ATOM 1440 N N . ARG A 1 179 ? 5.312 -15.657 33.414 1.00 86.25 179 ARG A N 1
ATOM 1441 C CA . ARG A 1 179 ? 3.959 -15.279 33.823 1.00 86.25 179 ARG A CA 1
ATOM 1442 C C . ARG A 1 179 ? 3.077 -15.101 32.597 1.00 86.25 179 ARG A C 1
ATOM 1444 O O . ARG A 1 179 ? 3.554 -14.700 31.538 1.00 86.25 179 ARG A O 1
ATOM 1451 N N . ILE A 1 180 ? 1.802 -15.429 32.745 1.00 85.88 180 ILE A N 1
ATOM 1452 C CA . ILE A 1 180 ? 0.784 -15.206 31.720 1.00 85.88 180 ILE A CA 1
ATOM 1453 C C . ILE A 1 180 ? 0.331 -13.758 31.844 1.00 85.88 180 ILE A C 1
ATOM 1455 O O . ILE A 1 180 ? -0.008 -13.320 32.941 1.00 85.88 180 ILE A O 1
ATOM 1459 N N . HIS A 1 181 ? 0.340 -13.034 30.729 1.00 87.44 181 HIS A N 1
ATOM 1460 C CA . HIS A 1 181 ? -0.265 -11.712 30.640 1.00 87.44 181 HIS A CA 1
ATOM 1461 C C . HIS A 1 181 ? -1.733 -11.892 30.270 1.00 87.44 181 HIS A C 1
ATOM 1463 O O . HIS A 1 181 ? -2.041 -12.365 29.178 1.00 87.44 181 HIS A O 1
ATOM 1469 N N . GLU A 1 182 ? -2.627 -11.533 31.180 1.00 89.62 182 GLU A N 1
ATOM 1470 C CA . GLU A 1 182 ? -4.069 -11.573 30.944 1.00 89.62 182 GLU A CA 1
ATOM 1471 C C . GLU A 1 182 ? -4.599 -10.146 30.895 1.00 89.62 182 GLU A C 1
ATOM 1473 O O . GLU A 1 182 ? -4.357 -9.367 31.817 1.00 89.62 182 GLU A O 1
ATOM 1478 N N . ALA A 1 183 ? -5.294 -9.795 29.811 1.00 93.19 183 ALA A N 1
ATOM 1479 C CA . ALA A 1 183 ? -5.899 -8.478 29.673 1.00 93.19 183 ALA A CA 1
ATOM 1480 C C . ALA A 1 183 ? -7.042 -8.324 30.685 1.00 93.19 183 ALA A C 1
ATOM 1482 O O . ALA A 1 183 ? -8.020 -9.071 30.640 1.00 93.19 183 ALA A O 1
ATOM 1483 N N . ASN A 1 184 ? -6.916 -7.358 31.592 1.00 94.44 184 ASN A N 1
ATOM 1484 C CA . ASN A 1 184 ? -7.906 -7.081 32.637 1.00 94.44 184 ASN A CA 1
ATOM 1485 C C . ASN A 1 184 ? -8.718 -5.808 32.360 1.00 94.44 184 ASN A C 1
ATOM 1487 O O . ASN A 1 184 ? -9.766 -5.593 32.977 1.00 94.44 184 ASN A O 1
ATOM 1491 N N . PHE A 1 185 ? -8.240 -4.977 31.433 1.00 95.75 185 PHE A N 1
ATOM 1492 C CA . PHE A 1 185 ? -8.885 -3.741 31.025 1.00 95.75 185 PHE A CA 1
ATOM 1493 C C . PHE A 1 185 ? -8.544 -3.420 29.570 1.00 95.75 185 PHE A C 1
ATOM 1495 O O . PHE A 1 185 ? -7.382 -3.482 29.180 1.00 95.75 185 PHE A O 1
ATOM 1502 N N . ILE A 1 186 ? -9.546 -3.059 28.774 1.00 97.31 186 ILE A N 1
ATOM 1503 C CA . ILE A 1 186 ? -9.387 -2.591 27.395 1.00 97.31 186 ILE A CA 1
ATOM 1504 C C . ILE A 1 186 ? -10.217 -1.324 27.235 1.00 97.31 186 ILE A C 1
ATOM 1506 O O . ILE A 1 186 ? -11.401 -1.319 27.573 1.00 97.31 186 ILE A O 1
ATOM 1510 N N . ALA A 1 187 ? -9.623 -0.267 26.689 1.00 96.75 187 ALA A N 1
ATOM 1511 C CA . ALA A 1 187 ? -10.333 0.947 26.306 1.00 96.75 187 ALA A CA 1
ATOM 1512 C C . ALA A 1 187 ? -10.238 1.151 24.799 1.00 96.75 187 ALA A C 1
ATOM 1514 O O . ALA A 1 187 ? -9.145 1.223 24.246 1.00 96.75 187 ALA A O 1
ATOM 1515 N N . ALA A 1 188 ? -11.387 1.285 24.141 1.00 97.06 188 ALA A N 1
ATOM 1516 C CA . ALA A 1 188 ? -11.474 1.492 22.707 1.00 97.06 188 ALA A CA 1
ATOM 1517 C C . ALA A 1 188 ? -12.206 2.794 22.375 1.00 97.06 188 ALA A C 1
ATOM 1519 O O . ALA A 1 188 ? -13.234 3.140 22.964 1.00 97.06 188 ALA A O 1
ATOM 1520 N N . LYS A 1 189 ? -11.680 3.513 21.384 1.00 95.81 189 LYS A N 1
ATOM 1521 C CA . LYS A 1 189 ? -12.264 4.718 20.808 1.00 95.81 189 LYS A CA 1
ATOM 1522 C C . LYS A 1 189 ? -12.476 4.539 19.310 1.00 95.81 189 LYS A C 1
ATOM 1524 O O . LYS A 1 189 ? -11.556 4.203 18.570 1.00 95.81 189 LYS A O 1
ATOM 1529 N N . ILE A 1 190 ? -13.694 4.820 18.862 1.00 95.62 190 ILE A N 1
ATOM 1530 C CA . ILE A 1 190 ? -14.136 4.598 17.483 1.00 95.62 190 ILE A CA 1
ATOM 1531 C C . ILE A 1 190 ? -14.315 5.938 16.791 1.00 95.62 190 ILE A C 1
ATOM 1533 O O . ILE A 1 190 ? -14.928 6.835 17.360 1.00 95.62 190 ILE A O 1
ATOM 1537 N N . VAL A 1 191 ? -13.841 6.117 15.558 1.00 96.00 191 VAL A N 1
ATOM 1538 C CA . VAL A 1 191 ? -14.029 7.376 14.821 1.00 96.00 191 VAL A CA 1
ATOM 1539 C C . VAL A 1 191 ? -14.029 7.189 13.305 1.00 96.00 191 VAL A C 1
ATOM 1541 O O . VAL A 1 191 ? -13.264 6.402 12.777 1.00 96.00 191 VAL A O 1
ATOM 1544 N N . CYS A 1 192 ? -14.866 7.925 12.571 1.00 95.31 192 CYS A N 1
ATOM 1545 C CA . CYS A 1 192 ? -14.823 7.974 11.107 1.00 95.31 192 CYS A CA 1
ATOM 1546 C C . CYS A 1 192 ? -14.226 9.303 10.610 1.00 95.31 192 CYS A C 1
ATOM 1548 O O . CYS A 1 192 ? -14.297 10.307 11.332 1.00 95.31 192 CYS A O 1
ATOM 1550 N N . PRO A 1 193 ? -13.718 9.373 9.364 1.00 94.44 193 PRO A N 1
ATOM 1551 C CA . PRO A 1 193 ? -13.145 10.601 8.805 1.00 94.44 193 PRO A CA 1
ATOM 1552 C C . PRO A 1 193 ? -14.075 11.815 8.891 1.00 94.44 193 PRO A C 1
ATOM 1554 O O . PRO A 1 193 ? -13.627 12.913 9.207 1.00 94.44 193 PRO A O 1
ATOM 1557 N N . LYS A 1 194 ? -15.388 11.613 8.702 1.00 94.12 194 LYS A N 1
ATOM 1558 C CA . LYS A 1 194 ? -16.392 12.680 8.830 1.00 94.12 194 LYS A CA 1
ATOM 1559 C C . LYS A 1 194 ? -16.477 13.228 10.257 1.00 94.12 194 LYS A C 1
ATOM 1561 O O . LYS A 1 194 ? -16.583 14.436 10.441 1.00 94.12 194 LYS A O 1
ATOM 1566 N N . CYS A 1 195 ? -16.430 12.370 11.278 1.00 94.81 195 CYS A N 1
ATOM 1567 C CA . CYS A 1 195 ? -16.418 12.817 12.674 1.00 94.81 195 CYS A CA 1
ATOM 1568 C C . CYS A 1 195 ? -15.108 13.528 13.038 1.00 94.81 195 CYS A C 1
ATOM 1570 O O . CYS A 1 195 ? -15.141 14.457 13.841 1.00 94.81 195 CYS A O 1
ATOM 1572 N N . ILE A 1 196 ? -13.977 13.130 12.442 1.00 94.19 196 ILE A N 1
ATOM 1573 C CA . ILE A 1 196 ? -12.697 13.836 12.600 1.00 94.19 196 ILE A CA 1
ATOM 1574 C C . ILE A 1 196 ? -12.808 15.242 12.012 1.00 94.19 196 ILE A C 1
ATOM 1576 O O . ILE A 1 196 ? -12.567 16.219 12.718 1.00 94.19 196 ILE A O 1
ATOM 1580 N N . SER A 1 197 ? -13.232 15.349 10.749 1.00 94.00 197 SER A N 1
ATOM 1581 C CA . SER A 1 197 ? -13.275 16.619 10.019 1.00 94.00 197 SER A CA 1
ATOM 1582 C C . SER A 1 197 ? -14.279 17.618 10.597 1.00 94.00 197 SER A C 1
ATOM 1584 O O . SER A 1 197 ? -14.064 18.820 10.508 1.00 94.00 197 SER A O 1
ATOM 1586 N N . THR A 1 198 ? -15.368 17.134 11.195 1.00 94.06 198 THR A N 1
ATOM 1587 C CA . THR A 1 198 ? -16.394 17.974 11.842 1.00 94.06 198 THR A CA 1
ATOM 1588 C C . THR A 1 198 ? -16.099 18.275 13.313 1.00 94.06 198 THR A C 1
ATOM 1590 O O . THR A 1 198 ? -16.775 19.103 13.910 1.00 94.06 198 THR A O 1
ATOM 1593 N N . GLY A 1 199 ? -15.116 17.606 13.926 1.00 92.50 199 GLY A N 1
ATOM 1594 C CA . GLY A 1 199 ? -14.824 17.732 15.358 1.00 92.50 199 GLY A CA 1
ATOM 1595 C C . GLY A 1 199 ? -15.775 16.960 16.285 1.00 92.50 199 GLY A C 1
ATOM 1596 O O . GLY A 1 199 ? -15.524 16.886 17.488 1.00 92.50 199 GLY A O 1
ATOM 1597 N N . GLU A 1 200 ? -16.816 16.317 15.747 1.00 91.88 200 GLU A N 1
ATOM 1598 C CA . GLU A 1 200 ? -17.795 15.516 16.502 1.00 91.88 200 GLU A CA 1
ATOM 1599 C C . GLU A 1 200 ? -17.178 14.283 17.186 1.00 91.88 200 GLU A C 1
ATOM 1601 O O . GLU A 1 200 ? -17.789 13.675 18.061 1.00 91.88 200 GLU A O 1
ATOM 1606 N N . TRP A 1 201 ? -15.944 13.909 16.836 1.00 92.31 201 TRP A N 1
ATOM 1607 C CA . TRP A 1 201 ? -15.204 12.835 17.506 1.00 92.31 201 TRP A CA 1
ATOM 1608 C C . TRP A 1 201 ? -14.934 13.095 18.997 1.00 92.31 201 TRP A C 1
ATOM 1610 O O . TRP A 1 201 ? -14.698 12.148 19.746 1.00 92.31 201 TRP A O 1
ATOM 1620 N N . LYS A 1 202 ? -14.969 14.362 19.432 1.00 90.88 202 LYS A N 1
ATOM 1621 C CA . LYS A 1 202 ? -14.778 14.758 20.837 1.00 90.88 202 LYS A CA 1
ATOM 1622 C C . LYS A 1 202 ? -16.022 14.537 21.697 1.00 90.88 202 LYS A C 1
ATOM 1624 O O . LYS A 1 202 ? -15.924 14.598 22.918 1.00 90.88 202 LYS A O 1
ATOM 1629 N N . LYS A 1 203 ? -17.182 14.326 21.074 1.00 90.81 203 LYS A N 1
ATOM 1630 C CA . LYS A 1 203 ? -18.463 14.182 21.764 1.00 90.81 203 LYS A CA 1
ATOM 1631 C C . LYS A 1 203 ? -18.831 12.708 21.921 1.00 90.81 203 LYS A C 1
ATOM 1633 O O . LYS A 1 203 ? -18.490 11.875 21.075 1.00 90.81 203 LYS A O 1
ATOM 1638 N N . SER A 1 204 ? -19.547 12.425 23.006 1.00 90.00 204 SER A N 1
ATOM 1639 C CA . SER A 1 204 ? -20.214 11.144 23.238 1.00 90.00 204 SER A CA 1
ATOM 1640 C C . SER A 1 204 ? -21.252 10.876 22.147 1.00 90.00 204 SER A C 1
ATOM 1642 O O . SER A 1 204 ? -21.917 11.804 21.680 1.00 90.00 204 SER A O 1
ATOM 1644 N N . LEU A 1 205 ? -21.403 9.611 21.758 1.00 90.69 205 LEU A N 1
ATOM 1645 C CA . LEU A 1 205 ? -22.426 9.170 20.810 1.00 90.69 205 LEU A CA 1
ATOM 1646 C C . LEU A 1 205 ? -23.716 8.685 21.493 1.00 90.69 205 LEU A C 1
ATOM 1648 O O . LEU A 1 205 ? -24.687 8.441 20.778 1.00 90.69 205 LEU A O 1
ATOM 1652 N N . LYS A 1 206 ? -23.789 8.657 22.839 1.00 81.94 206 LYS A N 1
ATOM 1653 C CA . LYS A 1 206 ? -24.980 8.215 23.605 1.00 81.94 206 LYS A CA 1
ATOM 1654 C C . LYS A 1 206 ? -26.297 8.834 23.117 1.00 81.94 206 LYS A C 1
ATOM 1656 O O . LYS A 1 206 ? -27.311 8.151 23.064 1.00 81.94 206 LYS A O 1
ATOM 1661 N N . ASN A 1 207 ? -26.268 10.115 22.741 1.00 80.25 207 ASN A N 1
ATOM 1662 C CA . ASN A 1 207 ? -27.459 10.878 22.340 1.00 80.25 207 ASN A CA 1
ATOM 1663 C C . ASN A 1 207 ? -27.501 11.223 20.841 1.00 80.25 207 ASN A C 1
ATOM 1665 O O . ASN A 1 207 ? -28.459 11.838 20.380 1.00 80.25 207 ASN A O 1
ATOM 1669 N N . ASN A 1 208 ? -26.456 10.900 20.077 1.00 81.06 208 ASN A N 1
ATOM 1670 C CA . ASN A 1 208 ? -26.349 11.265 18.665 1.00 81.06 208 ASN A CA 1
ATOM 1671 C C . ASN A 1 208 ? -25.506 10.223 17.933 1.00 81.06 208 ASN A C 1
ATOM 1673 O O . ASN A 1 208 ? -24.288 10.358 17.841 1.00 81.06 208 ASN A O 1
ATOM 1677 N N . SER A 1 209 ? -26.149 9.163 17.450 1.00 81.19 209 SER A N 1
ATOM 1678 C CA . SER A 1 209 ? -25.446 8.039 16.844 1.00 81.19 209 SER A CA 1
ATOM 1679 C C . SER A 1 209 ? -24.883 8.400 15.467 1.00 81.19 209 SER A C 1
ATOM 1681 O O . SER A 1 209 ? -25.532 9.004 14.610 1.00 81.19 209 SER A O 1
ATOM 1683 N N . CYS A 1 210 ? -23.636 8.002 15.221 1.00 91.81 210 CYS A N 1
ATOM 1684 C CA . CYS A 1 210 ? -23.028 8.145 13.909 1.00 91.81 210 CYS A CA 1
ATOM 1685 C C . CYS A 1 210 ? -23.259 6.859 13.126 1.00 91.81 210 CYS A C 1
ATOM 1687 O O . CYS A 1 210 ? -22.807 5.795 13.537 1.00 91.81 210 CYS A O 1
ATOM 1689 N N . GLN A 1 211 ? -23.861 6.966 11.942 1.00 92.38 211 GLN A N 1
ATOM 1690 C CA . GLN A 1 211 ? -24.113 5.809 11.084 1.00 92.38 211 GLN A CA 1
ATOM 1691 C C . GLN A 1 211 ? -22.872 4.935 10.852 1.00 92.38 211 GLN A C 1
ATOM 1693 O O . GLN A 1 211 ? -23.024 3.718 10.823 1.00 92.38 211 GLN A O 1
ATOM 1698 N N . VAL A 1 212 ? -21.682 5.543 10.720 1.00 94.19 212 VAL A N 1
ATOM 1699 C CA . VAL A 1 212 ? -20.405 4.851 10.457 1.00 94.19 212 VAL A CA 1
ATOM 1700 C C . VAL A 1 212 ? -19.728 4.353 11.737 1.00 94.19 212 VAL A C 1
ATOM 1702 O O . VAL A 1 212 ? -19.252 3.219 11.775 1.00 94.19 212 VAL A O 1
ATOM 1705 N N . CYS A 1 213 ? -19.682 5.185 12.785 1.00 93.44 213 CYS A N 1
ATOM 1706 C CA . CYS A 1 213 ? -18.997 4.833 14.038 1.00 93.44 213 CYS A CA 1
ATOM 1707 C C . CYS A 1 213 ? -19.815 3.873 14.910 1.00 93.44 213 CYS A C 1
ATOM 1709 O O . CYS A 1 213 ? -19.238 3.199 15.750 1.00 93.44 213 CYS A O 1
ATOM 1711 N N . GLY A 1 214 ? -21.133 3.810 14.714 1.00 91.00 214 GLY A N 1
ATOM 1712 C CA . GLY A 1 214 ? -22.033 3.049 15.570 1.00 91.00 214 GLY A CA 1
ATOM 1713 C C . GLY A 1 214 ? -22.536 3.858 16.775 1.00 91.00 214 GLY A C 1
ATOM 1714 O O . GLY A 1 214 ? -22.556 5.095 16.723 1.00 91.00 214 GLY A O 1
ATOM 1715 N N . PRO A 1 215 ? -22.996 3.164 17.830 1.00 89.94 215 PRO A N 1
ATOM 1716 C CA . PRO A 1 215 ? -23.674 3.782 18.970 1.00 89.94 215 PRO A CA 1
ATOM 1717 C C . PRO A 1 215 ? -22.724 4.401 20.005 1.00 89.94 215 PRO A C 1
ATOM 1719 O O . PRO A 1 215 ? -23.116 5.343 20.687 1.00 89.94 215 PRO A O 1
ATOM 1722 N N . HIS A 1 216 ? -21.480 3.921 20.108 1.00 92.69 216 HIS A N 1
ATOM 1723 C CA . HIS A 1 216 ? -20.554 4.301 21.180 1.00 92.69 216 HIS A CA 1
ATOM 1724 C C . HIS A 1 216 ? -19.248 4.875 20.620 1.00 92.69 216 HIS A C 1
ATOM 1726 O O . HIS A 1 216 ? -18.662 4.342 19.678 1.00 92.69 216 HIS A O 1
ATOM 1732 N N . ARG A 1 217 ? -18.793 5.999 21.184 1.00 93.81 217 ARG A N 1
ATOM 1733 C CA . ARG A 1 217 ? -17.515 6.654 20.867 1.00 93.81 217 ARG A CA 1
ATOM 1734 C C . ARG A 1 217 ? -16.370 6.053 21.656 1.00 93.81 217 ARG A C 1
ATOM 1736 O O . ARG A 1 217 ? -15.290 5.891 21.099 1.00 93.81 217 ARG A O 1
ATOM 1743 N N . THR A 1 218 ? -16.612 5.804 22.937 1.00 94.69 218 THR A N 1
ATOM 1744 C CA . THR A 1 218 ? -15.627 5.318 23.899 1.00 94.69 218 THR A CA 1
ATOM 1745 C C . THR A 1 218 ? -16.256 4.169 24.666 1.00 94.69 218 THR A C 1
ATOM 1747 O O . THR A 1 218 ? -17.197 4.395 25.423 1.00 94.69 218 THR A O 1
ATOM 1750 N N . ILE A 1 219 ? -15.747 2.964 24.464 1.00 95.75 219 ILE A N 1
ATOM 1751 C CA . ILE A 1 219 ? -16.227 1.748 25.116 1.00 95.75 219 ILE A CA 1
ATOM 1752 C C . ILE A 1 219 ? -15.081 1.105 25.887 1.00 95.75 219 ILE A C 1
ATOM 1754 O O . ILE A 1 219 ? -13.933 1.143 25.436 1.00 95.75 219 ILE A O 1
ATOM 1758 N N . THR A 1 220 ? -15.377 0.537 27.048 1.00 97.19 220 THR A N 1
ATOM 1759 C CA . THR A 1 220 ? -14.394 -0.194 27.848 1.00 97.19 220 THR A CA 1
ATOM 1760 C C . THR A 1 220 ? -14.868 -1.599 28.164 1.00 97.19 220 THR A C 1
ATOM 1762 O O . THR A 1 220 ? -16.062 -1.851 28.303 1.00 97.19 220 THR A O 1
ATOM 1765 N N . PHE A 1 221 ? -13.907 -2.509 28.284 1.00 97.50 221 PHE A N 1
ATOM 1766 C CA . PHE A 1 221 ? -14.102 -3.895 28.686 1.00 97.50 221 PHE A CA 1
ATOM 1767 C C . PHE A 1 221 ? -13.222 -4.124 29.907 1.00 97.50 221 PHE A C 1
ATOM 1769 O O . PHE A 1 221 ? -11.998 -4.031 29.805 1.00 97.50 221 PHE A O 1
ATOM 1776 N N . SER A 1 222 ? -13.814 -4.365 31.071 1.00 96.19 222 SER A N 1
ATOM 1777 C CA . SER A 1 222 ? -13.062 -4.442 32.324 1.00 96.19 222 SER A CA 1
ATOM 1778 C C . SER A 1 222 ? -13.582 -5.528 33.253 1.00 96.19 222 SER A C 1
ATOM 1780 O O . SER A 1 222 ? -14.767 -5.842 33.273 1.00 96.19 222 SER A O 1
ATOM 1782 N N . GLN A 1 223 ? -12.690 -6.093 34.066 1.00 94.50 223 GLN A N 1
ATOM 1783 C CA . GLN A 1 223 ? -13.077 -7.081 35.083 1.00 94.50 223 GLN A CA 1
ATOM 1784 C C . GLN A 1 223 ? -13.816 -6.475 36.274 1.00 94.50 223 GLN A C 1
ATOM 1786 O O . GLN A 1 223 ? -14.522 -7.182 36.989 1.00 94.50 223 GLN A O 1
ATOM 1791 N N . GLN A 1 224 ? -13.639 -5.174 36.500 1.00 92.00 224 GLN A N 1
ATOM 1792 C CA . GLN A 1 224 ? -14.233 -4.444 37.612 1.00 92.00 224 GLN A CA 1
ATOM 1793 C C . GLN A 1 224 ? -14.835 -3.122 37.124 1.00 92.00 224 GLN A C 1
ATOM 1795 O O . GLN A 1 224 ? -14.320 -2.539 36.159 1.00 92.00 224 GLN A O 1
ATOM 1800 N N . PRO A 1 225 ? -15.915 -2.646 37.767 1.00 93.56 225 PRO A N 1
ATOM 1801 C CA . PRO A 1 225 ? -16.480 -1.335 37.490 1.00 93.56 225 PRO A CA 1
ATOM 1802 C C . PRO A 1 225 ? -15.568 -0.206 37.983 1.00 93.56 225 PRO A C 1
ATOM 1804 O O . PRO A 1 225 ? -14.728 -0.394 38.862 1.00 93.56 225 PRO A O 1
ATOM 1807 N N . TYR A 1 226 ? -15.757 0.985 37.418 1.00 91.19 226 TYR A N 1
ATOM 1808 C CA . TYR A 1 226 ? -15.060 2.217 37.796 1.00 91.19 226 TYR A CA 1
ATOM 1809 C C . TYR A 1 226 ? -16.008 3.408 37.603 1.00 91.19 226 TYR A C 1
ATOM 1811 O O . TYR A 1 226 ? -16.881 3.363 36.739 1.00 91.19 226 TYR A O 1
ATOM 1819 N N . SER A 1 227 ? -15.846 4.471 38.393 1.00 85.75 227 SER A N 1
ATOM 1820 C CA . SER A 1 227 ? -16.803 5.592 38.452 1.00 85.75 227 SER A CA 1
ATOM 1821 C C . SER A 1 227 ? -16.284 6.919 37.895 1.00 85.75 227 SER A C 1
ATOM 1823 O O . SER A 1 227 ? -17.082 7.799 37.582 1.00 85.75 227 SER A O 1
ATOM 1825 N N . ASP A 1 228 ? -14.970 7.067 37.716 1.00 84.19 228 ASP A N 1
ATOM 1826 C CA . ASP A 1 228 ? -14.365 8.405 37.600 1.00 84.19 228 ASP A CA 1
ATOM 1827 C C . ASP A 1 228 ? -13.990 8.797 36.162 1.00 84.19 228 ASP A C 1
ATOM 1829 O O . ASP A 1 228 ? -13.434 9.865 35.916 1.00 84.19 228 ASP A O 1
ATOM 1833 N N . THR A 1 229 ? -14.292 7.940 35.181 1.00 86.31 229 THR A N 1
ATOM 1834 C CA . THR A 1 229 ? -13.966 8.176 33.767 1.00 86.31 229 THR A CA 1
ATOM 1835 C C . THR A 1 229 ? -15.223 8.162 32.906 1.00 86.31 229 THR A C 1
ATOM 1837 O O . THR A 1 229 ? -15.955 7.174 32.846 1.00 86.31 229 THR A O 1
ATOM 1840 N N . VAL A 1 230 ? -15.456 9.260 32.182 1.00 86.88 230 VAL A N 1
ATOM 1841 C CA . VAL A 1 230 ? -16.598 9.385 31.271 1.00 86.88 230 VAL A CA 1
ATOM 1842 C C . VAL A 1 230 ? -16.391 8.483 30.058 1.00 86.88 230 VAL A C 1
ATOM 1844 O O . VAL A 1 230 ? -15.492 8.700 29.244 1.00 86.88 230 VAL A O 1
ATOM 1847 N N . THR A 1 231 ? -17.258 7.485 29.925 1.00 90.88 231 THR A N 1
ATOM 1848 C CA . THR A 1 231 ? -17.287 6.549 28.797 1.00 90.88 231 THR A CA 1
ATOM 1849 C C . THR A 1 231 ? -18.713 6.394 28.277 1.00 90.88 231 THR A C 1
ATOM 1851 O O . THR A 1 231 ? -19.691 6.645 28.994 1.00 90.88 231 THR A O 1
ATOM 1854 N N . ASP A 1 232 ? -18.839 6.056 26.994 1.00 92.75 232 ASP A N 1
ATOM 1855 C CA . ASP A 1 232 ? -20.149 5.849 26.381 1.00 92.75 232 ASP A CA 1
ATOM 1856 C C . ASP A 1 232 ? -20.744 4.522 26.848 1.00 92.75 232 ASP A C 1
ATOM 1858 O O . ASP A 1 232 ? -21.937 4.435 27.118 1.00 92.75 232 ASP A O 1
ATOM 1862 N N . GLU A 1 233 ? -19.909 3.508 27.014 1.00 93.44 233 GLU A N 1
ATOM 1863 C CA . GLU A 1 233 ? -20.336 2.214 27.518 1.00 93.44 233 GLU A CA 1
ATOM 1864 C C . GLU A 1 233 ? -19.201 1.553 28.296 1.00 93.44 233 GLU A C 1
ATOM 1866 O O . GLU A 1 233 ? -18.028 1.677 27.935 1.00 93.44 233 GLU A O 1
ATOM 1871 N N . GLN A 1 234 ? -19.574 0.863 29.369 1.00 95.44 234 GLN A N 1
ATOM 1872 C CA . GLN A 1 234 ? -18.677 0.069 30.189 1.00 95.44 234 GLN A CA 1
ATOM 1873 C C . GLN A 1 234 ? -19.218 -1.358 30.250 1.00 95.44 234 GLN A C 1
ATOM 1875 O O . GLN A 1 234 ? -20.295 -1.595 30.795 1.00 95.44 234 GLN A O 1
ATOM 1880 N N . ILE A 1 235 ? -18.456 -2.302 29.705 1.00 96.12 235 ILE A N 1
ATOM 1881 C CA . ILE A 1 235 ? -18.765 -3.729 29.712 1.00 96.12 235 ILE A CA 1
ATOM 1882 C C . ILE A 1 235 ? -17.950 -4.388 30.821 1.00 96.12 235 ILE A C 1
ATOM 1884 O O . ILE A 1 235 ? -16.720 -4.445 30.761 1.00 96.12 235 ILE A O 1
ATOM 1888 N N . ILE A 1 236 ? -18.648 -4.895 31.839 1.00 97.25 236 ILE A N 1
ATOM 1889 C CA . ILE A 1 236 ? -18.029 -5.625 32.947 1.00 97.25 236 ILE A CA 1
ATOM 1890 C C . ILE A 1 236 ? -18.050 -7.119 32.641 1.00 97.25 236 ILE A C 1
ATOM 1892 O O . ILE A 1 236 ? -19.119 -7.710 32.513 1.00 97.25 236 ILE A O 1
ATOM 1896 N N . THR A 1 237 ? -16.876 -7.737 32.530 1.00 95.75 237 THR A N 1
ATOM 1897 C CA . THR A 1 237 ? -16.734 -9.144 32.131 1.00 95.75 237 THR A CA 1
ATOM 1898 C C . THR A 1 237 ? -15.503 -9.792 32.753 1.00 95.75 237 THR A C 1
ATOM 1900 O O . THR A 1 237 ? -14.488 -9.140 32.981 1.00 95.75 237 THR A O 1
ATOM 1903 N N . GLN A 1 238 ? -15.554 -11.104 32.985 1.00 94.12 238 GLN A N 1
ATOM 1904 C CA . GLN A 1 238 ? -14.382 -11.862 33.434 1.00 94.12 238 GLN A CA 1
ATOM 1905 C C . GLN A 1 238 ? -13.321 -12.015 32.330 1.00 94.12 238 GLN A C 1
ATOM 1907 O O . GLN A 1 238 ? -12.134 -12.106 32.651 1.00 94.12 238 GLN A O 1
ATOM 1912 N N . ASN A 1 239 ? -13.728 -11.954 31.053 1.00 94.44 239 ASN A N 1
ATOM 1913 C CA . ASN A 1 239 ? -12.858 -12.123 29.884 1.00 94.44 239 ASN A CA 1
ATOM 1914 C C . ASN A 1 239 ? -12.879 -10.880 28.963 1.00 94.44 239 ASN A C 1
ATOM 1916 O O . ASN A 1 239 ? -13.455 -10.937 27.873 1.00 94.44 239 ASN A O 1
ATOM 1920 N N . PRO A 1 240 ? -12.234 -9.754 29.341 1.00 96.12 240 PRO A N 1
ATOM 1921 C CA . PRO A 1 240 ? -12.255 -8.519 28.548 1.00 96.12 240 PRO A CA 1
ATOM 1922 C C . PRO A 1 240 ? -11.826 -8.689 27.091 1.00 96.12 240 PRO A C 1
ATOM 1924 O O . PRO A 1 240 ? -12.428 -8.099 26.200 1.00 96.12 240 PRO A O 1
ATOM 1927 N N . LEU A 1 241 ? -10.804 -9.513 26.839 1.00 95.06 241 LEU A N 1
ATOM 1928 C CA . LEU A 1 241 ? -10.277 -9.739 25.492 1.00 95.06 241 LEU A CA 1
ATOM 1929 C C . LEU A 1 241 ? -11.279 -10.448 24.571 1.00 95.06 241 LEU A C 1
ATOM 1931 O O . LEU A 1 241 ? -11.356 -10.123 23.388 1.00 95.06 241 LEU A O 1
ATOM 1935 N N . GLU A 1 242 ? -12.036 -11.405 25.108 1.00 96.25 242 GLU A N 1
ATOM 1936 C CA . GLU A 1 242 ? -13.029 -12.160 24.344 1.00 96.25 242 GLU A CA 1
ATOM 1937 C C . GLU A 1 242 ? -14.209 -11.266 23.958 1.00 96.25 242 GLU A C 1
ATOM 1939 O O . GLU A 1 242 ? -14.544 -11.172 22.778 1.00 96.25 242 GLU A O 1
ATOM 1944 N N . GLU A 1 243 ? -14.768 -10.536 24.924 1.00 97.38 243 GLU A N 1
ATOM 1945 C CA . GLU A 1 243 ? -15.858 -9.582 24.681 1.00 97.38 243 GLU A CA 1
ATOM 1946 C C . GLU A 1 243 ? -15.437 -8.470 23.714 1.00 97.38 243 GLU A C 1
ATOM 1948 O O . GLU A 1 243 ? -16.183 -8.111 22.804 1.00 97.38 243 GLU A O 1
ATOM 1953 N N . PHE A 1 244 ? -14.209 -7.962 23.843 1.00 96.75 244 PHE A N 1
ATOM 1954 C CA . PHE A 1 244 ? -13.665 -6.978 22.912 1.00 96.75 244 PHE A CA 1
ATOM 1955 C C . PHE A 1 244 ? -13.571 -7.525 21.480 1.00 96.75 244 PHE A C 1
ATOM 1957 O O . PHE A 1 244 ? -13.970 -6.847 20.529 1.00 96.75 244 PHE A O 1
ATOM 1964 N N . ALA A 1 245 ? -13.085 -8.759 21.310 1.00 96.00 245 ALA A N 1
ATOM 1965 C CA . ALA A 1 245 ? -13.004 -9.402 20.002 1.00 96.00 245 ALA A CA 1
ATOM 1966 C C . ALA A 1 245 ? -14.398 -9.625 19.396 1.00 96.00 245 ALA A C 1
ATOM 1968 O O . ALA A 1 245 ? -14.616 -9.318 18.221 1.00 96.00 245 ALA A O 1
ATOM 1969 N N . GLN A 1 246 ? -15.359 -10.098 20.195 1.00 96.38 246 GLN A N 1
ATOM 1970 C CA . GLN A 1 246 ? -16.747 -10.253 19.759 1.00 96.38 246 GLN A CA 1
ATOM 1971 C C . GLN A 1 246 ? -17.361 -8.910 19.349 1.00 96.38 246 GLN A C 1
ATOM 1973 O O . GLN A 1 246 ? -18.003 -8.814 18.301 1.00 96.38 246 GLN A O 1
ATOM 1978 N N . TRP A 1 247 ? -17.111 -7.851 20.116 1.00 95.44 247 TRP A N 1
ATOM 1979 C CA . TRP A 1 247 ? -17.595 -6.513 19.806 1.00 95.44 247 TRP A CA 1
ATOM 1980 C C . TRP A 1 247 ? -16.998 -5.951 18.506 1.00 95.44 247 TRP A C 1
ATOM 1982 O O . TRP A 1 247 ? -17.746 -5.409 17.689 1.00 95.44 247 TRP A O 1
ATOM 1992 N N . ILE A 1 248 ? -15.696 -6.123 18.246 1.00 93.69 248 ILE A N 1
ATOM 1993 C CA . ILE A 1 248 ? -15.091 -5.702 16.968 1.00 93.69 248 ILE A CA 1
ATOM 1994 C C . ILE A 1 248 ? -15.713 -6.448 15.783 1.00 93.69 248 ILE A C 1
ATOM 1996 O O . ILE A 1 248 ? -15.973 -5.836 14.744 1.00 93.69 248 ILE A O 1
ATOM 2000 N N . LEU A 1 249 ? -15.932 -7.757 15.929 1.00 91.94 249 LEU A N 1
ATOM 2001 C CA . LEU A 1 249 ? -16.416 -8.616 14.848 1.00 91.94 249 LEU A CA 1
ATOM 2002 C C . LEU A 1 249 ? -17.911 -8.425 14.561 1.00 91.94 249 LEU A C 1
ATOM 2004 O O . LEU A 1 249 ? -18.316 -8.481 13.399 1.00 91.94 249 LEU A O 1
ATOM 2008 N N . TYR A 1 250 ? -18.723 -8.191 15.596 1.00 92.50 250 TYR A N 1
ATOM 2009 C CA . TYR A 1 250 ? -20.185 -8.267 15.494 1.00 92.50 250 TYR A CA 1
ATOM 2010 C C . TYR A 1 250 ? -20.934 -7.069 16.089 1.00 92.50 250 TYR A C 1
ATOM 2012 O O . TYR A 1 250 ? -22.072 -6.813 15.700 1.00 92.50 250 TYR A O 1
ATOM 2020 N N . GLY A 1 251 ? -20.322 -6.319 17.007 1.00 89.94 251 GLY A N 1
ATOM 2021 C CA . GLY A 1 251 ? -20.952 -5.182 17.690 1.00 89.94 251 GLY A CA 1
ATOM 2022 C C . GLY A 1 251 ? -20.978 -3.890 16.869 1.00 89.94 251 GLY A C 1
ATOM 2023 O O . GLY A 1 251 ? -21.725 -2.962 17.182 1.00 89.94 251 GLY A O 1
ATOM 2024 N N . LEU A 1 252 ? -20.182 -3.812 15.802 1.00 91.06 252 LEU A N 1
ATOM 2025 C CA . LEU A 1 252 ? -20.088 -2.634 14.947 1.00 91.06 252 LEU A CA 1
ATOM 2026 C C . LEU A 1 252 ? -20.819 -2.837 13.605 1.00 91.06 252 LEU A C 1
ATOM 2028 O O . LEU A 1 252 ? -20.850 -3.949 13.080 1.00 91.06 252 LEU A O 1
ATOM 2032 N N . PRO A 1 253 ? -21.363 -1.770 12.977 1.00 88.62 253 PRO A N 1
ATOM 2033 C CA . PRO A 1 253 ? -22.046 -1.895 11.689 1.00 88.62 253 PRO A CA 1
ATOM 2034 C C . PRO A 1 253 ? -21.154 -2.543 10.615 1.00 88.62 253 PRO A C 1
ATOM 2036 O O . PRO A 1 253 ? -20.141 -1.958 10.224 1.00 88.62 253 PRO A O 1
ATOM 2039 N N . ASN A 1 254 ? -21.545 -3.715 10.115 1.00 87.88 254 ASN A N 1
ATOM 2040 C CA . ASN A 1 254 ? -20.771 -4.539 9.171 1.00 87.88 254 ASN A CA 1
ATOM 2041 C C . ASN A 1 254 ? -20.693 -3.979 7.736 1.00 87.88 254 ASN A C 1
ATOM 2043 O O . ASN A 1 254 ? -19.878 -4.425 6.938 1.00 87.88 254 ASN A O 1
ATOM 2047 N N . ARG A 1 255 ? -21.521 -2.982 7.406 1.00 88.88 255 ARG A N 1
ATOM 2048 C CA . ARG A 1 255 ? -21.527 -2.304 6.097 1.00 88.88 255 ARG A CA 1
ATOM 2049 C C . ARG A 1 255 ? -20.333 -1.371 5.859 1.00 88.88 255 ARG A C 1
ATOM 2051 O O . ARG A 1 255 ? -20.219 -0.820 4.767 1.00 88.88 255 ARG A O 1
ATOM 2058 N N . TYR A 1 256 ? -19.519 -1.120 6.883 1.00 90.81 256 TYR A N 1
ATOM 2059 C CA . TYR A 1 256 ? -18.361 -0.232 6.807 1.00 90.81 256 TYR A CA 1
ATOM 2060 C C . TYR A 1 256 ? -17.104 -0.962 7.236 1.00 90.81 256 TYR A C 1
ATOM 2062 O O . TYR A 1 256 ? -17.130 -1.728 8.200 1.00 90.81 256 TYR A O 1
ATOM 2070 N N . ASP A 1 257 ? -16.004 -0.636 6.566 1.00 90.25 257 ASP A N 1
ATOM 2071 C CA . ASP A 1 257 ? -14.693 -1.157 6.919 1.00 90.25 257 ASP A CA 1
ATOM 2072 C C . ASP A 1 257 ? -14.269 -0.623 8.298 1.00 90.25 257 ASP A C 1
ATOM 2074 O O . ASP A 1 257 ? -14.425 0.569 8.602 1.00 90.25 257 ASP A O 1
ATOM 2078 N N . THR A 1 258 ? -13.728 -1.515 9.129 1.00 90.81 258 THR A N 1
ATOM 2079 C CA . THR A 1 258 ? -13.039 -1.174 10.380 1.00 90.81 258 THR A CA 1
ATOM 2080 C C . THR A 1 258 ? -11.538 -1.241 10.133 1.00 90.81 258 THR A C 1
ATOM 2082 O O . THR A 1 258 ? -11.046 -2.268 9.665 1.00 90.81 258 THR A O 1
ATOM 2085 N N . VAL A 1 259 ? -10.836 -0.157 10.456 1.00 86.50 259 VAL A N 1
ATOM 2086 C CA . VAL A 1 259 ? -9.373 -0.037 10.409 1.00 86.50 259 VAL A CA 1
ATOM 2087 C C . VAL A 1 259 ? -8.815 0.087 11.817 1.00 86.50 259 VAL A C 1
ATOM 2089 O O . VAL A 1 259 ? -9.447 0.799 12.634 1.00 86.50 259 VAL A O 1
#

Organism: Meloidogyne hapla (NCBI:txid6305)

Foldseek 3Di:
DPVVVVVVVVVVVVVVVVVVVVVVVVVVVVVVVVVVVVVVVVPPDPPDPFQQDAQLQLRHTTPCPPPDADCDWDADPLQRDIDRDPVSVVNCVVVVCSQQWHADPPPRDIDGAVLQPPPPHPGDDPQWDQDPVVSDIDRPVVDDDDPPPDPP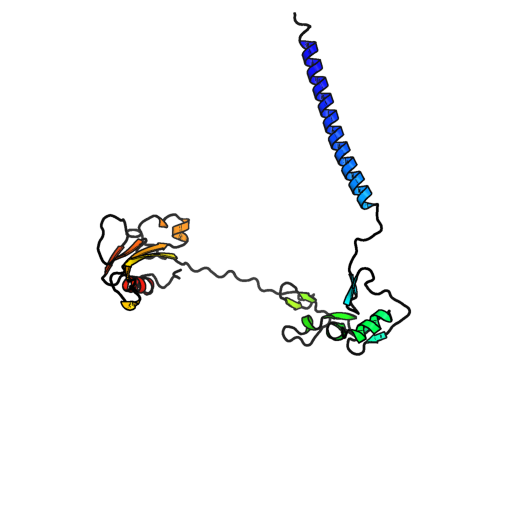DDFWAKEKDKDFDWDFPAQPDPVVSHTDTATAKMKIFMGTPVCVVVVVLVDFQCPPADPHRGRFGIEMEHCDDDDDDDGNYYHHDPHSPVVVVCCVVPVGPPSHHYD

Radius of gyration: 40.45 Å; chains: 1; bounding box: 67×106×85 Å